Protein 7TO9 (pdb70)

Nearest PDB structures (foldseek):
  7to8-assembly1_A-2  TM=1.008E+00  e=2.127E-21  Homo sapiens
  7to8-assembly1_B  TM=9.947E-01  e=1.913E-20  Homo sapiens
  4alg-assembly1_A-2  TM=9.924E-01  e=3.509E-19  Homo sapiens
  6u61-assembly2_B  TM=9.891E-01  e=3.723E-19  Homo sapiens
  5hel-assembly1_A  TM=9.965E-01  e=7.592E-19  Homo sapiens

GO terms:
  GO:0000785 chromatin (C, IDA)
  GO:0045944 positive regulation of transcription by RNA polymerase II (P, IDA)
  GO:0140566 histone reader activity (F, IDA)
  GO:0062072 histone H3K9me2/3 reader activity (F, IDA)
  GO:0035987 endodermal cell differentiation (P, IDA)
  GO:0140673 transcription elongation-coupled chromatin remodeling (P, IDA)
  GO:0106222 lncRNA binding (F, IDA)
  GO:0140017 histone H3K18cr reader activity (F, IDA)
  GO:0140019 histone H3K9cr reader activity (F, IDA)
  GO:0140038 histone H3K27cr reader activity (F, IDA)
  GO:0071168 protein localization to chromatin (P, IDA)
  GO:0140693 molecular condensate scaffold activity (F, IDA)
  GO:0005694 chromosome (C, EXP)
  GO:0005515 protein binding (F, IPI)
  GO:0005654 nucleoplasm (C, IDA)
  GO:0005634 nucleus (C, IDA)

Sequence (241 aa):
PGRKTNQLQYMQNVVVKTLWKHQFAWPFYQPVDAIKLNLPDYHKIIKNPMDMGTIKKRLENNYYWSASECMQDFNTMFTNCYYIYNKPTDDIVLMAQALEKIFLQKVAQMPQEEVELPGRKTNQLQYMQNVVVKTLWKHQFAWPFYQPVDAIKLNLPDYHKIIKNPMDMGTIKKRLENNYYWSASECMQDFNTMFTTNCYIYNKPTDDIVLMAQALEKIFLQKVAQMPQEEVELRRSSLLLLLLHHLLYYHH

Structure (mmCIF, N/CA/C/O backbone):
data_7TO9
#
_entry.id   7TO9
#
_cell.length_a   40.582
_cell.length_b   64.366
_cell.length_c   52.312
_cell.angle_alpha   90.000
_cell.angle_beta   94.935
_cell.angle_gamma   90.000
#
_symmetry.space_group_name_H-M   'P 1 21 1'
#
loop_
_entity.id
_entity.type
_entity.pdbx_description
1 polymer 'Bromodomain-containing protein 3'
2 polymer '2xAcK.4xE (diAcK.4xE)'
3 non-polymer GLYCEROL
4 water water
#
loop_
_atom_site.group_PDB
_atom_site.id
_atom_site.type_symbol
_atom_site.label_atom_id
_atom_site.label_alt_id
_atom_site.label_comp_id
_atom_site.label_asym_id
_atom_site.label_entity_id
_atom_site.label_seq_id
_atom_site.pdbx_PDB_ins_code
_atom_site.Cartn_x
_atom_site.Cartn_y
_atom_site.Cartn_z
_atom_site.occupancy
_atom_site.B_iso_or_equiv
_atom_site.auth_seq_id
_atom_site.auth_comp_id
_atom_site.auth_asym_id
_atom_site.auth_atom_id
_atom_site.pdbx_PDB_model_num
ATOM 1 N N . PRO A 1 13 ? -29.17009 -27.49996 -50.13583 1.000 54.88659 32 PRO A N 1
ATOM 2 C CA . PRO A 1 13 ? -29.07815 -27.29926 -48.68362 1.000 50.58894 32 PRO A CA 1
ATOM 3 C C . PRO A 1 13 ? -29.78336 -26.02999 -48.20810 1.000 51.41015 32 PRO A C 1
ATOM 4 O O . PRO A 1 13 ? -30.63977 -26.09560 -47.32042 1.000 43.89194 32 PRO A O 1
ATOM 8 N N . GLY A 1 14 ? -29.42413 -24.88878 -48.79447 1.000 42.17087 33 GLY A N 1
ATOM 9 C CA . GLY A 1 14 ? -30.00647 -23.62250 -48.39754 1.000 38.76491 33 GLY A CA 1
ATOM 10 C C . GLY A 1 14 ? -30.31428 -22.69977 -49.55767 1.000 39.73979 33 GLY A C 1
ATOM 11 O O . GLY A 1 14 ? -30.36441 -23.12326 -50.71664 1.000 40.57270 33 GLY A O 1
ATOM 12 N N . ARG A 1 15 ? -30.52756 -21.42697 -49.24799 1.000 35.03774 34 ARG A N 1
ATOM 13 C CA . ARG A 1 15 ? -30.84529 -20.41318 -50.24387 1.000 35.94513 34 ARG A CA 1
ATOM 14 C C . ARG A 1 15 ? -30.50988 -19.06346 -49.62994 1.000 34.70590 34 ARG A C 1
ATOM 15 O O . ARG A 1 15 ? -30.05480 -18.98275 -48.48628 1.000 34.39149 34 ARG A O 1
ATOM 23 N N . LYS A 1 16 ? -30.73783 -17.99883 -50.39794 1.000 30.24388 35 LYS A N 1
ATOM 24 C CA . LYS A 1 16 ? -30.61724 -16.63628 -49.89959 1.000 29.43460 35 LYS A CA 1
ATOM 25 C C . LYS A 1 16 ? -32.00705 -16.14300 -49.53682 1.000 26.96876 35 LYS A C 1
ATOM 26 O O . LYS A 1 16 ? -32.95224 -16.33621 -50.30674 1.000 27.62456 35 LYS A O 1
ATOM 32 N N . THR A 1 17 ? -32.13576 -15.51068 -48.37369 1.000 25.43657 36 THR A N 1
ATOM 33 C CA . THR A 1 17 ? -33.35909 -14.79888 -48.03820 1.000 25.24938 36 THR A CA 1
ATOM 34 C C . THR A 1 17 ? -32.99497 -13.44379 -47.45319 1.000 23.25184 36 THR A C 1
ATOM 35 O O . THR A 1 17 ? -31.86523 -13.21846 -47.01459 1.000 23.86194 36 THR A O 1
ATOM 39 N N . ASN A 1 18 ? -33.96716 -12.53211 -47.46383 1.000 23.92321 37 ASN A N 1
ATOM 40 C CA . ASN A 1 18 ? -33.72646 -11.22648 -46.86274 1.000 24.66411 37 ASN A CA 1
ATOM 41 C C . ASN A 1 18 ? -33.42825 -11.34456 -45.37694 1.000 24.47583 37 ASN A C 1
ATOM 42 O O . ASN A 1 18 ? -32.61799 -10.57278 -44.84357 1.000 26.69099 37 ASN A O 1
ATOM 47 N N . GLN A 1 19 ? -34.04335 -12.31584 -44.69849 1.000 23.12849 38 GLN A N 1
ATOM 48 C CA . GLN A 1 19 ? -33.80292 -12.46412 -43.26714 1.000 23.11201 38 GLN A CA 1
ATOM 49 C C . GLN A 1 19 ? -32.44057 -13.07723 -43.00071 1.000 25.60724 38 GLN A C 1
ATOM 50 O O . GLN A 1 19 ? -31.78134 -12.71423 -42.02388 1.000 23.03595 38 GLN A O 1
ATOM 56 N N . LEU A 1 20 ? -32.01542 -14.03049 -43.83788 1.000 22.96344 39 LEU A N 1
ATOM 57 C CA . LEU A 1 20 ? -30.68960 -14.60792 -43.65968 1.000 22.60728 39 LEU A CA 1
ATOM 58 C C . LEU A 1 20 ? -29.60119 -13.58679 -43.97661 1.000 23.19546 39 LEU A C 1
ATOM 59 O O . LEU A 1 20 ? -28.57919 -13.52478 -43.28632 1.000 24.03523 39 LEU A O 1
ATOM 64 N N . GLN A 1 21 ? -29.79168 -12.78832 -45.02540 1.000 23.91942 40 GLN A N 1
ATOM 65 C CA . GLN A 1 21 ? -28.85256 -11.70348 -45.27782 1.000 29.51026 40 GLN A CA 1
ATOM 66 C C . GLN A 1 21 ? -28.78026 -10.76113 -44.08584 1.000 25.23433 40 GLN A C 1
ATOM 67 O O . GLN A 1 21 ? -27.69903 -10.27680 -43.73450 1.000 27.50412 40 GLN A O 1
ATOM 73 N N . TYR A 1 22 ? -29.91953 -10.49649 -43.44746 1.000 25.42253 41 TYR A N 1
ATOM 74 C CA . TYR A 1 22 ? -29.92216 -9.65766 -42.25180 1.000 25.02027 41 TYR A CA 1
ATOM 75 C C . TYR A 1 22 ? -29.18693 -10.34113 -41.10090 1.000 26.77994 41 TYR A C 1
ATOM 76 O O . TYR A 1 22 ? -28.38994 -9.70923 -40.39966 1.000 25.51113 41 TYR A O 1
ATOM 85 N N . MET A 1 23 ? -29.41906 -11.63734 -40.90257 1.000 22.48813 42 MET A N 1
ATOM 86 C CA . MET A 1 23 ? -28.67511 -12.35560 -39.86923 1.000 21.08236 42 MET A CA 1
ATOM 87 C C . MET A 1 23 ? -27.17315 -12.24301 -40.08605 1.000 25.02994 42 MET A C 1
ATOM 88 O O . MET A 1 23 ? -26.40725 -12.10944 -39.12502 1.000 26.91338 42 MET A O 1
ATOM 93 N N . GLN A 1 24 ? -26.72904 -12.31127 -41.34007 1.000 24.27382 43 GLN A N 1
ATOM 94 C CA . GLN A 1 24 ? -25.29527 -12.31519 -41.60441 1.000 24.00274 43 GLN A CA 1
ATOM 95 C C . GLN A 1 24 ? -24.69416 -10.92372 -41.46207 1.000 26.62914 43 GLN A C 1
ATOM 96 O O . GLN A 1 24 ? -23.69504 -10.73809 -40.75947 1.000 29.08897 43 GLN A O 1
ATOM 102 N N . ASN A 1 25 ? -25.29229 -9.93626 -42.11587 1.000 24.83180 44 ASN A N 1
ATOM 103 C CA . ASN A 1 25 ? -24.65891 -8.63402 -42.23492 1.000 26.95707 44 ASN A CA 1
ATOM 104 C C . ASN A 1 25 ? -25.03857 -7.67189 -41.12221 1.000 29.88320 44 ASN A C 1
ATOM 105 O O . ASN A 1 25 ? -24.37852 -6.63801 -40.97295 1.000 33.45556 44 ASN A O 1
ATOM 110 N N . VAL A 1 26 ? -26.06473 -7.97932 -40.33482 1.000 24.78265 45 VAL A N 1
ATOM 111 C CA . VAL A 1 26 ? -26.45837 -7.15898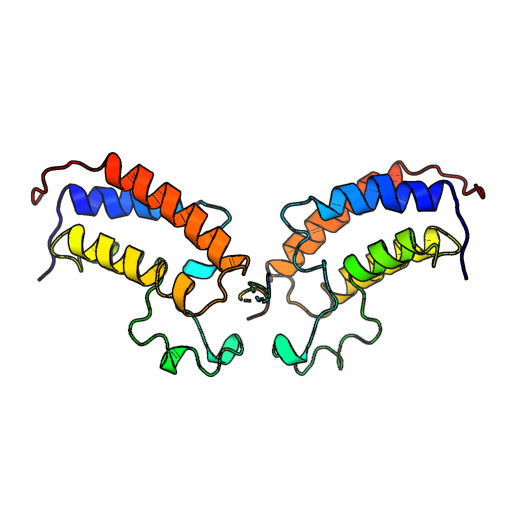 -39.19321 1.000 26.65483 45 VAL A CA 1
ATOM 112 C C . VAL A 1 26 ? -26.21874 -7.89092 -37.87902 1.000 26.54756 45 VAL A C 1
ATOM 113 O O . VAL A 1 26 ? -25.49462 -7.40501 -37.01163 1.000 29.91694 45 VAL A O 1
ATOM 117 N N . VAL A 1 27 ? -26.82176 -9.06604 -37.71061 1.000 22.19542 46 VAL A N 1
ATOM 118 C CA . VAL A 1 27 ? -26.78583 -9.71470 -36.40460 1.000 22.82948 46 VAL A CA 1
ATOM 119 C C . VAL A 1 27 ? -25.39732 -10.27238 -36.11865 1.000 26.15955 46 VAL A C 1
ATOM 120 O O . VAL A 1 27 ? -24.79314 -9.97943 -35.07916 1.000 23.71511 46 VAL A O 1
ATOM 124 N N . VAL A 1 28 ? -24.87891 -11.10164 -37.02494 1.000 23.95422 47 VAL A N 1
ATOM 125 C CA . VAL A 1 28 ? -23.59705 -11.75841 -36.77593 1.000 23.09510 47 VAL A CA 1
ATOM 126 C C . VAL A 1 28 ? -22.45465 -10.75744 -36.86921 1.000 25.31550 47 VAL A C 1
ATOM 127 O O . VAL A 1 28 ? -21.50436 -10.79573 -36.07199 1.000 26.93327 47 VAL A O 1
ATOM 131 N N . LYS A 1 29 ? -22.50795 -9.86419 -37.85143 1.000 26.71363 48 LYS A N 1
ATOM 132 C CA . LYS A 1 29 ? -21.46451 -8.84976 -37.94013 1.000 31.03872 48 LYS A CA 1
ATOM 133 C C . LYS A 1 29 ? -21.38283 -8.03634 -36.65501 1.000 25.24534 48 LYS A C 1
ATOM 134 O O . LYS A 1 29 ? -20.28343 -7.78678 -36.14311 1.000 29.46417 48 LYS A O 1
ATOM 140 N N . THR A 1 30 ? -22.53180 -7.62902 -36.10311 1.000 25.93559 49 THR A N 1
ATOM 141 C CA . THR A 1 30 ? -22.52565 -6.88171 -34.84090 1.000 23.73120 49 THR A CA 1
ATOM 142 C C . THR A 1 30 ? -22.00892 -7.73598 -33.69547 1.000 24.81663 49 THR A C 1
ATOM 143 O O . THR A 1 30 ? -21.10856 -7.32292 -32.95418 1.000 23.47902 49 THR A O 1
ATOM 147 N N . LEU A 1 31 ? -22.58693 -8.92682 -33.51580 1.000 20.32893 50 LEU A N 1
ATOM 148 C CA . LEU A 1 31 ? -22.17878 -9.76119 -32.38774 1.000 22.16709 50 LEU A CA 1
ATOM 149 C C . LEU A 1 31 ? -20.70885 -10.14436 -32.47485 1.000 22.23508 50 LEU A C 1
ATOM 150 O O . LEU A 1 31 ? -20.03184 -10.23142 -31.44949 1.000 24.72583 50 LEU A O 1
ATOM 155 N N . TRP A 1 32 ? -20.19228 -10.36327 -33.68597 1.000 23.09517 51 TRP A N 1
ATOM 156 C CA . TRP A 1 32 ? -18.80672 -10.79769 -33.81029 1.000 23.86386 51 TRP A CA 1
ATOM 157 C C . TRP A 1 32 ? -17.84174 -9.73847 -33.29041 1.000 26.97162 51 TRP A C 1
ATOM 158 O O . TRP A 1 32 ? -16.78602 -10.07632 -32.73410 1.000 25.80033 51 TRP A O 1
ATOM 169 N N . LYS A 1 33 ? -18.19288 -8.46141 -33.44397 1.000 22.90065 52 LYS A N 1
ATOM 170 C CA . LYS A 1 33 ? -17.33288 -7.36532 -32.99866 1.000 24.17423 52 LYS A CA 1
ATOM 171 C C . LYS A 1 33 ? -17.49531 -7.02000 -31.52501 1.000 26.44921 52 LYS A C 1
ATOM 172 O O . LYS A 1 33 ? -16.75941 -6.16178 -31.01675 1.000 23.19440 52 LYS A O 1
ATOM 178 N N . HIS A 1 34 ? -18.44084 -7.63909 -30.83784 1.000 23.44435 53 HIS A N 1
ATOM 179 C CA . HIS A 1 34 ? -18.71916 -7.30494 -29.45226 1.000 21.48812 53 HIS A CA 1
ATOM 180 C C . HIS A 1 34 ? -17.60922 -7.80371 -28.53376 1.000 24.53886 53 HIS A C 1
ATOM 181 O O . HIS A 1 34 ? -17.04995 -8.88591 -28.73527 1.000 22.34388 53 HIS A O 1
ATOM 188 N N . GLN A 1 35 ? -17.32424 -7.01583 -27.48951 1.000 23.00922 54 GLN A N 1
ATOM 189 C CA . GLN A 1 35 ? -16.22903 -7.30618 -26.57289 1.000 23.36586 54 GLN A CA 1
ATOM 190 C C . GLN A 1 35 ? -16.37020 -8.66309 -25.87851 1.000 24.53181 54 GLN A C 1
ATOM 191 O O . GLN A 1 35 ? -15.35763 -9.23280 -25.45817 1.000 21.35797 54 GLN A O 1
ATOM 197 N N . PHE A 1 36 ? -17.58934 -9.19672 -25.75507 1.000 22.21494 55 PHE A N 1
ATOM 198 C CA . PHE A 1 36 ? -17.82211 -10.45216 -25.04071 1.000 23.91177 55 PHE A CA 1
ATOM 199 C C . PHE A 1 36 ? -18.03850 -11.64514 -25.95777 1.000 22.37563 55 PHE A C 1
ATOM 200 O O . PHE A 1 36 ? -18.36332 -12.71980 -25.45868 1.000 22.97241 55 PHE A O 1
ATOM 208 N N . ALA A 1 37 ? -17.87245 -11.49599 -27.27305 1.000 20.83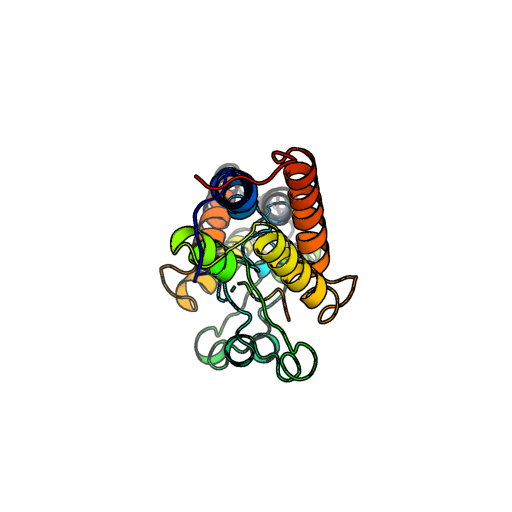628 56 ALA A N 1
ATOM 209 C CA . ALA A 1 37 ? -18.24203 -12.58423 -28.18124 1.000 20.29342 56 ALA A CA 1
ATOM 210 C C . ALA A 1 37 ? -17.18956 -13.67410 -28.28866 1.000 21.46881 56 ALA A C 1
ATOM 211 O O . ALA A 1 37 ? -17.50943 -14.77507 -28.75008 1.000 21.27480 56 ALA A O 1
ATOM 213 N N . TRP A 1 38 ? -15.94596 -13.39659 -27.89361 1.000 21.93788 57 TRP A N 1
ATOM 214 C CA . TRP A 1 38 ? -14.85617 -14.31671 -28.20315 1.000 21.94449 57 TRP A CA 1
ATOM 215 C C . TRP A 1 38 ? -15.01291 -15.73271 -27.63029 1.000 22.76235 57 TRP A C 1
ATOM 216 O O . TRP A 1 38 ? -14.56117 -16.67134 -28.30792 1.000 23.35612 57 TRP A O 1
ATOM 227 N N . PRO A 1 39 ? -15.61421 -15.98326 -26.45432 1.000 20.18596 58 PRO A N 1
ATOM 228 C CA . PRO A 1 39 ? -15.78567 -17.39133 -26.03670 1.000 22.04906 58 PRO A CA 1
ATOM 229 C C . PRO A 1 39 ? -16.67730 -18.19051 -26.96373 1.000 25.57879 58 PRO A C 1
ATOM 230 O O . PRO A 1 39 ? -16.67631 -19.43049 -26.86895 1.000 25.20754 58 PRO A O 1
ATOM 234 N N . PHE A 1 40 ? -17.40336 -17.53390 -27.87065 1.000 21.50832 59 PHE A N 1
ATOM 235 C CA . PHE A 1 40 ? -18.38158 -18.19309 -28.72955 1.000 19.91206 59 PHE A CA 1
ATOM 236 C C . PHE A 1 40 ? -17.91977 -18.28990 -30.17778 1.000 19.99209 59 PHE A C 1
ATOM 237 O O . PHE A 1 40 ? -18.69368 -18.72110 -31.03230 1.000 22.20295 59 PHE A O 1
ATOM 245 N N . TYR A 1 41 ? -16.66563 -17.93658 -30.46960 1.000 19.26325 60 TYR A N 1
ATOM 246 C CA . TYR A 1 41 ? -16.17785 -17.96959 -31.85065 1.000 22.03314 60 TYR A CA 1
ATOM 247 C C . TYR A 1 41 ? -15.96012 -19.38600 -32.37874 1.000 22.05108 60 TYR A C 1
ATOM 248 O O . TYR A 1 41 ? -15.94228 -19.57582 -33.60175 1.000 22.42166 60 TYR A O 1
ATOM 257 N N . GLN A 1 42 ? -15.76497 -20.36505 -31.50449 1.000 22.12740 61 GLN A N 1
ATOM 258 C CA . GLN A 1 42 ? -15.39553 -21.71604 -31.90745 1.000 22.68931 61 GLN A CA 1
ATOM 259 C C . GLN A 1 42 ? -16.18905 -22.73396 -31.09543 1.000 21.13764 61 GLN A C 1
ATOM 260 O O . GLN A 1 42 ? -16.58696 -22.45385 -29.96284 1.000 21.86053 61 GLN A O 1
ATOM 266 N N . PRO A 1 43 ? -16.37571 -23.94464 -31.63254 1.000 23.23371 62 PRO A N 1
ATOM 267 C CA . PRO A 1 43 ? -16.98775 -25.00685 -30.82059 1.000 21.58697 62 PRO A CA 1
ATOM 268 C C . PRO A 1 43 ? -16.23156 -25.21494 -29.52145 1.000 20.13699 62 PRO A C 1
ATOM 269 O O . PRO A 1 43 ? -15.00046 -25.13252 -29.47488 1.000 22.50756 62 PRO A O 1
ATOM 273 N N . VAL A 1 44 ? -16.98152 -25.47925 -28.45423 1.000 21.45316 63 VAL A N 1
ATOM 274 C CA . VAL A 1 44 ? -16.36352 -25.87213 -27.19447 1.000 22.23617 63 VAL A CA 1
ATOM 275 C C . VAL A 1 44 ? -15.58038 -27.15538 -27.42100 1.000 26.07747 63 VAL A C 1
ATOM 276 O O . VAL A 1 44 ? -16.14795 -28.17656 -27.82342 1.000 25.25205 63 VAL A O 1
ATOM 280 N N . ASP A 1 45 ? -14.26954 -27.10644 -27.18185 1.000 24.34686 64 ASP A N 1
ATOM 281 C CA . ASP A 1 45 ? -13.40518 -28.28143 -27.31707 1.000 28.94072 64 ASP A CA 1
ATOM 282 C C . ASP A 1 45 ? -13.20665 -28.84395 -25.91584 1.000 27.20355 64 ASP A C 1
ATOM 283 O O . ASP A 1 45 ? -12.41101 -28.32374 -25.13830 1.000 23.89503 64 ASP A O 1
ATOM 288 N N . ALA A 1 46 ? -13.93238 -29.91618 -25.59357 1.000 22.95671 65 ALA A N 1
ATOM 289 C CA . ALA A 1 46 ? -13.94091 -30.38528 -24.21519 1.000 25.59477 65 ALA A CA 1
ATOM 290 C C . ALA A 1 46 ? -12.63267 -31.07106 -23.84078 1.000 26.31306 65 ALA A C 1
ATOM 291 O O . ALA A 1 46 ? -12.36258 -31.25774 -22.65044 1.000 28.42892 65 ALA A O 1
ATOM 293 N N . ILE A 1 47 ? -11.81580 -31.42108 -24.83031 1.000 26.35461 66 ILE A N 1
ATOM 294 C CA . ILE A 1 47 ? -10.50944 -32.02010 -24.56279 1.000 29.35295 66 ILE A CA 1
ATOM 295 C C . ILE A 1 47 ? -9.48947 -30.94109 -24.22815 1.000 28.03816 66 ILE A C 1
ATOM 296 O O . ILE A 1 47 ? -8.86762 -30.95121 -23.16048 1.000 32.05987 66 ILE A O 1
ATOM 301 N N . LYS A 1 48 ? -9.30656 -29.99042 -25.14412 1.000 27.59540 67 LYS A N 1
ATOM 302 C CA . LYS A 1 48 ? -8.35743 -28.90920 -24.90787 1.000 31.15706 67 LYS A CA 1
ATOM 303 C C . LYS A 1 48 ? -8.71981 -28.11535 -23.66017 1.000 32.28118 67 LYS A C 1
ATOM 304 O O . LYS A 1 48 ? -7.83620 -27.71426 -22.89607 1.000 33.31013 67 LYS A O 1
ATOM 310 N N . LEU A 1 49 ? -10.01383 -27.88057 -23.43120 1.000 28.61531 68 LEU A N 1
ATOM 311 C CA . LEU A 1 49 ? -10.44920 -27.06774 -22.30516 1.000 23.78625 68 LEU A CA 1
ATOM 312 C C . LEU A 1 49 ? -10.63933 -27.85525 -21.02013 1.000 27.76347 68 LEU A C 1
ATOM 313 O O . LEU A 1 49 ? -10.97460 -27.24678 -20.00013 1.000 31.27817 68 LEU A O 1
ATOM 318 N N . ASN A 1 50 ? -10.46649 -29.18190 -21.04345 1.000 29.12888 69 ASN A N 1
ATOM 319 C CA . ASN A 1 50 ? -10.54739 -29.99824 -19.82714 1.000 32.38449 69 ASN A CA 1
ATOM 320 C C . ASN A 1 50 ? -11.96157 -29.95447 -19.23378 1.000 34.99639 69 ASN A C 1
ATOM 321 O O . ASN A 1 50 ? -12.16081 -29.63278 -18.06193 1.000 34.36361 69 ASN A O 1
ATOM 326 N N . LEU A 1 51 ? -12.95839 -30.27330 -20.06692 1.000 24.86868 70 LEU A N 1
ATOM 327 C CA . LEU A 1 51 ? -14.36834 -30.24329 -19.67486 1.000 26.51501 70 LEU A CA 1
ATOM 328 C C . LEU A 1 51 ? -14.93606 -31.65289 -19.80813 1.000 27.14996 70 LEU A C 1
ATOM 329 O O . LEU A 1 51 ? -15.69992 -31.94576 -20.74026 1.000 28.46256 70 LEU A O 1
ATOM 334 N N . PRO A 1 52 ? -14.59300 -32.55294 -18.88233 1.000 25.49088 71 PRO A N 1
ATOM 335 C CA . PRO A 1 52 ? -14.94285 -33.96626 -19.07465 1.000 24.92778 71 PRO A CA 1
ATOM 336 C C . PRO A 1 52 ? -16.42902 -34.26235 -19.00042 1.000 25.34085 71 PRO A C 1
ATOM 337 O O . PRO A 1 52 ? -16.83593 -35.35907 -19.40488 1.000 28.10943 71 PRO A O 1
ATOM 341 N N . ASP A 1 53 ? -17.25927 -33.34284 -18.50594 1.000 28.77899 72 ASP A N 1
ATOM 342 C CA . ASP A 1 53 ? -18.69784 -33.57958 -18.45969 1.000 26.94533 72 ASP A CA 1
ATOM 343 C C . ASP A 1 53 ? -19.46621 -32.76481 -19.49040 1.000 22.76321 72 ASP A C 1
ATOM 344 O O . ASP A 1 53 ? -20.70382 -32.79370 -19.48554 1.000 24.70891 72 ASP A O 1
ATOM 349 N N . TYR A 1 54 ? -18.77422 -32.06571 -20.38919 1.000 22.40587 73 TYR A N 1
ATOM 350 C CA . TYR A 1 54 ? -19.48089 -31.15685 -21.29729 1.000 21.94700 73 TYR A CA 1
ATOM 351 C C . TYR A 1 54 ? -20.40731 -31.91649 -22.24386 1.000 24.36493 73 TYR A C 1
ATOM 352 O O . TYR A 1 54 ? -21.58790 -31.57087 -22.38575 1.000 22.79956 73 TYR A O 1
ATOM 361 N N . HIS A 1 55 ? -19.89967 -32.95416 -22.90664 1.000 24.44904 74 HIS A N 1
ATOM 362 C CA . HIS A 1 55 ? -20.74598 -33.67252 -23.84644 1.000 23.86511 74 HIS A CA 1
ATOM 363 C C . HIS A 1 55 ? -21.73702 -34.58981 -23.15140 1.000 25.84022 74 HIS A C 1
ATOM 364 O O . HIS A 1 55 ? -22.75551 -34.93660 -23.74829 1.000 25.16333 74 HIS A O 1
ATOM 371 N N . LYS A 1 56 ? -21.50234 -34.93997 -21.88716 1.000 24.15809 75 LYS A N 1
ATOM 372 C CA . LYS A 1 56 ? -22.55299 -35.60425 -21.12642 1.000 23.46359 75 LYS A CA 1
ATOM 373 C C . LYS A 1 56 ? -23.75732 -34.68691 -20.96169 1.000 23.98414 75 LYS A C 1
ATOM 374 O O . LYS A 1 56 ? -24.91246 -35.12529 -21.07700 1.000 23.61221 75 LYS A O 1
ATOM 380 N N . ILE A 1 57 ? -23.49877 -33.40780 -20.69830 1.000 23.87750 76 ILE A N 1
ATOM 381 C CA . ILE A 1 57 ? -24.55993 -32.45172 -20.39550 1.000 24.57977 76 ILE A CA 1
ATOM 382 C C . ILE A 1 57 ? -25.14632 -31.79261 -21.64822 1.000 25.02251 76 ILE A C 1
ATOM 383 O O . ILE A 1 57 ? -26.35681 -31.54521 -21.69471 1.000 24.76376 76 ILE A O 1
ATOM 388 N N . ILE A 1 58 ? -24.33110 -31.54619 -22.67691 1.000 19.25754 77 ILE A N 1
ATOM 389 C CA . ILE A 1 58 ? -24.72410 -30.78386 -23.86237 1.000 21.51108 77 ILE A CA 1
ATOM 390 C C . ILE A 1 58 ? -24.74761 -31.73166 -25.05604 1.000 21.75961 77 ILE A C 1
ATOM 391 O O . ILE A 1 58 ? -23.69497 -32.21292 -25.49437 1.000 23.95453 77 ILE A O 1
ATOM 396 N N . LYS A 1 59 ? -25.94110 -32.00747 -25.59363 1.000 22.21415 78 LYS A N 1
ATOM 397 C CA . LYS A 1 59 ? -26.06905 -32.95057 -26.70240 1.000 22.32873 78 LYS A CA 1
ATOM 398 C C . LYS A 1 59 ? -26.16005 -32.28030 -28.06770 1.000 21.56340 78 LYS A C 1
ATOM 399 O O . LYS A 1 59 ? -26.05242 -32.96829 -29.09034 1.000 23.55895 78 LYS A O 1
ATOM 405 N N . ASN A 1 60 ? -26.37355 -30.96824 -28.11960 1.000 20.66209 79 ASN A N 1
ATOM 406 C CA . ASN A 1 60 ? -26.53630 -30.23773 -29.37484 1.000 21.91715 79 ASN A CA 1
ATOM 407 C C . ASN A 1 60 ? -25.63379 -29.00396 -29.32363 1.000 16.77357 79 ASN A C 1
ATOM 408 O O . ASN A 1 60 ? -26.10624 -27.87215 -29.13112 1.000 22.44424 79 ASN A O 1
ATOM 413 N N . PRO A 1 61 ? -24.32470 -29.17986 -29.49799 1.000 1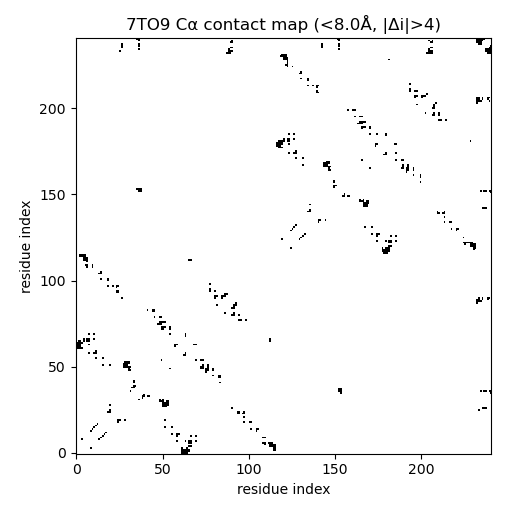8.59571 80 PRO A N 1
ATOM 414 C CA . PRO A 1 61 ? -23.41151 -28.03165 -29.37279 1.000 19.14678 80 PRO A CA 1
ATOM 415 C C . PRO A 1 61 ? -23.56674 -27.05949 -30.52541 1.000 19.36769 80 PRO A C 1
ATOM 416 O O . PRO A 1 61 ? -23.82370 -27.44887 -31.66899 1.000 20.89987 80 PRO A O 1
ATOM 420 N N . MET A 1 62 ? -23.36183 -25.77343 -30.21795 1.000 18.54340 81 MET A N 1
ATOM 421 C CA . MET A 1 62 ? -23.41196 -24.74056 -31.23440 1.000 19.10562 81 MET A CA 1
ATOM 422 C C . MET A 1 62 ? -22.49985 -23.58602 -30.82408 1.000 18.53396 81 MET A C 1
ATOM 423 O O . MET A 1 62 ? -22.25574 -23.35342 -29.63621 1.000 19.87028 81 MET A O 1
ATOM 428 N N . ASP A 1 63 ? -22.00473 -22.86032 -31.82054 1.000 19.01457 82 ASP A N 1
ATOM 429 C CA . ASP A 1 63 ? -21.13962 -21.71346 -31.56998 1.000 18.73043 82 ASP A CA 1
ATOM 430 C C . ASP A 1 63 ? -21.32426 -20.71429 -32.70261 1.000 20.64589 82 ASP A C 1
ATOM 431 O O . ASP A 1 63 ? -21.83986 -21.04443 -33.77245 1.000 23.29366 82 ASP A O 1
ATOM 436 N N . MET A 1 64 ? -20.84981 -19.48191 -32.47280 1.000 20.88744 83 MET A N 1
ATOM 437 C CA . MET A 1 64 ? -21.09944 -18.42932 -33.45201 1.000 21.03844 83 MET A CA 1
ATOM 438 C C . MET A 1 64 ? -20.23065 -18.58712 -34.69217 1.000 22.91870 83 MET A C 1
ATOM 439 O O . MET A 1 64 ? -20.62727 -18.15307 -35.77703 1.000 23.55484 83 MET A O 1
ATOM 444 N N . GLY A 1 65 ? -19.04994 -19.19521 -34.56411 1.000 20.14898 84 GLY A N 1
ATOM 445 C CA . GLY A 1 65 ? -18.25168 -19.46195 -35.75055 1.000 23.88334 84 GLY A CA 1
ATOM 446 C C . GLY A 1 65 ? -18.94423 -20.41959 -36.70046 1.000 24.32454 84 GLY A C 1
ATOM 447 O O . GLY A 1 65 ? -18.90799 -20.24076 -37.91971 1.000 25.90698 84 GLY A O 1
ATOM 448 N N . THR A 1 66 ? -19.59734 -21.43979 -36.15149 1.000 22.03669 85 THR A N 1
ATOM 449 C CA . THR A 1 66 ? -20.36190 -22.36777 -36.98087 1.000 21.08174 85 THR A CA 1
ATOM 450 C C . THR A 1 66 ? -21.53226 -21.65459 -37.64951 1.000 24.17797 85 THR A C 1
ATOM 451 O O . THR A 1 66 ? -21.77044 -21.81008 -38.85510 1.000 23.37308 85 THR A O 1
ATOM 455 N N . ILE A 1 67 ? -22.25595 -20.83961 -36.88369 1.000 23.07127 86 ILE A N 1
ATOM 456 C CA . ILE A 1 67 ? -23.35620 -20.05496 -37.44932 1.000 22.62470 86 ILE A CA 1
ATOM 457 C C . ILE A 1 67 ? -22.85407 -19.14483 -38.56994 1.000 24.02030 86 ILE A C 1
ATOM 458 O O . ILE A 1 67 ? -23.44404 -19.08568 -39.65400 1.000 23.82896 86 ILE A O 1
ATOM 463 N N . LYS A 1 68 ? -21.75027 -18.42424 -38.32938 1.000 23.84465 87 LYS A N 1
ATOM 464 C CA . LYS A 1 68 ? -21.23141 -17.52677 -39.35806 1.000 24.14482 87 LYS A CA 1
ATOM 465 C C . LYS A 1 68 ? -20.85008 -18.29292 -40.61929 1.000 27.61427 87 LYS A C 1
ATOM 466 O O . LYS A 1 68 ? -21.14211 -17.84900 -41.73705 1.000 30.63627 87 LYS A O 1
ATOM 472 N N . LYS A 1 69 ? -20.19123 -19.44506 -40.46113 1.000 25.84554 88 LYS A N 1
ATOM 473 C CA . LYS A 1 69 ? -19.81598 -20.24866 -41.61724 1.000 33.34386 88 LYS A CA 1
ATOM 474 C C . LYS A 1 69 ? -21.05380 -20.73671 -42.35470 1.000 31.66332 88 LYS A C 1
ATOM 475 O O . LYS A 1 69 ? -21.09767 -20.72777 -43.59247 1.000 33.33680 88 LYS A O 1
ATOM 481 N N . ARG A 1 70 ? -22.08395 -21.13488 -41.60454 1.000 28.24468 89 ARG A N 1
ATOM 482 C CA . ARG A 1 70 ? -23.31052 -21.60226 -42.24079 1.000 29.28998 89 ARG A CA 1
ATOM 483 C C . ARG A 1 70 ? -23.94813 -20.50367 -43.08041 1.000 28.84269 89 ARG A C 1
ATOM 484 O O . ARG A 1 70 ? -24.43978 -20.76233 -44.18717 1.000 29.69515 89 ARG A O 1
ATOM 492 N N . LEU A 1 71 ? -23.92681 -19.26529 -42.58359 1.000 27.78254 90 LEU A N 1
ATOM 493 C CA . LEU A 1 71 ? -24.48441 -18.16279 -43.35760 1.000 30.58998 90 LEU A CA 1
ATOM 494 C C . LEU A 1 71 ? -23.66495 -17.91340 -44.61721 1.000 37.26951 90 LEU A C 1
ATOM 495 O O . LEU A 1 71 ? -24.22718 -17.74942 -45.70683 1.000 33.19297 90 LEU A O 1
ATOM 500 N N . GLU A 1 72 ? -22.33340 -17.91885 -44.49301 1.000 36.36826 91 GLU A N 1
ATOM 501 C CA . GLU A 1 72 ? -21.47519 -17.66569 -45.64611 1.000 38.66406 91 GLU A CA 1
ATOM 502 C C . GLU A 1 72 ? -21.58409 -18.76485 -46.69703 1.000 40.38919 91 GLU A C 1
ATOM 503 O O . GLU A 1 72 ? -21.43402 -18.48908 -47.89239 1.000 45.16249 91 GLU A O 1
ATOM 509 N N . ASN A 1 73 ? -21.84508 -20.00438 -46.28606 1.000 37.85817 92 ASN A N 1
ATOM 510 C CA . ASN A 1 73 ? -21.93911 -21.12038 -47.21748 1.000 35.08765 92 ASN A CA 1
ATOM 511 C C . ASN A 1 73 ? -23.37357 -21.41273 -47.63808 1.000 34.34430 92 ASN A C 1
ATOM 512 O O . ASN A 1 73 ? -23.62830 -22.46271 -48.23798 1.000 40.27364 92 ASN A O 1
ATOM 517 N N . ASN A 1 74 ? -24.30279 -20.49877 -47.34970 1.000 36.54054 93 ASN A N 1
ATOM 518 C CA . ASN A 1 74 ? -25.72152 -20.65559 -47.68082 1.000 37.87809 93 ASN A CA 1
ATOM 519 C C . ASN A 1 74 ? -26.24592 -22.01546 -47.22248 1.000 35.45804 93 ASN A C 1
ATOM 520 O O . ASN A 1 74 ? -26.96944 -22.71178 -47.94164 1.000 36.95014 93 ASN A O 1
ATOM 525 N N . TYR A 1 75 ? -25.87138 -22.39467 -45.99656 1.000 29.96864 94 TYR A N 1
ATOM 526 C CA . TYR A 1 75 ? -26.29971 -23.66746 -45.42191 1.000 31.75793 94 TYR A CA 1
ATOM 527 C C . TYR A 1 75 ? -27.74821 -23.61647 -44.96301 1.000 31.02018 94 TYR A C 1
ATOM 528 O O . TYR A 1 75 ? -28.43984 -24.64264 -44.96934 1.000 27.12099 94 TYR A O 1
ATOM 537 N N . TYR A 1 76 ? -28.20732 -22.44591 -44.53571 1.000 26.36798 95 TYR A N 1
ATOM 538 C CA . TYR A 1 76 ? -29.55091 -22.30707 -43.99713 1.000 23.88147 95 TYR A CA 1
ATOM 539 C C . TYR A 1 76 ? -30.58172 -22.14277 -45.10115 1.000 28.25957 95 TYR A C 1
ATOM 540 O O . TYR A 1 76 ? -30.34126 -21.47505 -46.11307 1.000 30.75777 95 TYR A O 1
ATOM 549 N N . TRP A 1 77 ? -31.76310 -22.71856 -44.86659 1.000 25.06045 96 TRP A N 1
ATOM 550 C CA . TRP A 1 77 ? -32.92317 -22.51464 -45.71927 1.000 23.09729 96 TRP A CA 1
ATOM 551 C C . TRP A 1 77 ? -33.77488 -21.34883 -45.23729 1.000 24.86142 96 TRP A C 1
ATOM 552 O O . TRP A 1 77 ? -34.34462 -20.62060 -46.05271 1.000 25.34677 96 TRP A O 1
ATOM 563 N N . SER A 1 78 ? -33.88185 -21.16731 -43.92310 1.000 24.71275 97 SER A N 1
ATOM 564 C CA . SER A 1 78 ? -34.65801 -20.07430 -43.36531 1.000 23.05471 97 SER A CA 1
ATOM 565 C C . SER A 1 78 ? -33.90678 -19.46033 -42.19685 1.000 23.02636 97 SER A C 1
ATOM 566 O O . SER A 1 78 ? -33.15494 -20.13966 -41.49831 1.000 21.78973 97 SER A O 1
ATOM 569 N N . ALA A 1 79 ? -34.12775 -18.16169 -41.98260 1.000 23.31156 98 ALA A N 1
ATOM 570 C CA . ALA A 1 79 ? -33.57334 -17.50476 -40.80798 1.000 21.34501 98 ALA A CA 1
ATOM 571 C C . ALA A 1 79 ? -34.06347 -18.12057 -39.50531 1.000 20.55197 98 ALA A C 1
ATOM 572 O O . ALA A 1 79 ? -33.41271 -17.92657 -38.47584 1.000 22.33012 98 ALA A O 1
ATOM 574 N N . SER A 1 80 ? -35.21056 -18.81895 -39.50491 1.000 21.32748 99 SER A N 1
ATOM 575 C CA . SER A 1 80 ? -35.64157 -19.46267 -38.26820 1.000 22.83098 99 SER A CA 1
ATOM 576 C C . SER A 1 80 ? -34.60719 -20.46550 -37.80025 1.000 23.20500 99 SER A C 1
ATOM 577 O O . SER A 1 80 ? -34.45235 -20.67725 -36.58988 1.000 21.64038 99 SER A O 1
ATOM 580 N N . GLU A 1 81 ? -33.88181 -21.07674 -38.73975 1.000 19.73940 100 GLU A N 1
ATOM 581 C CA . GLU A 1 81 ? -32.83390 -22.01135 -38.34055 1.000 21.32016 100 GLU A CA 1
ATOM 582 C C . GLU A 1 81 ? -31.67807 -21.28897 -37.67824 1.000 23.19728 100 GLU A C 1
ATOM 583 O O . GLU A 1 81 ? -31.10572 -21.77634 -36.69721 1.000 22.55596 100 GLU A O 1
ATOM 589 N N . CYS A 1 82 ? -31.29643 -20.14064 -38.23893 1.000 20.47588 101 CYS A N 1
ATOM 590 C CA . CYS A 1 82 ? -30.18303 -19.38071 -37.69411 1.000 22.84569 101 CYS A CA 1
ATOM 591 C C . CYS A 1 82 ? -30.52296 -18.85771 -36.30453 1.000 23.17445 101 CYS A C 1
ATOM 592 O O . CYS A 1 82 ? -29.69438 -18.91388 -35.38751 1.000 21.01102 101 CYS A O 1
ATOM 595 N N . MET A 1 83 ? -31.75516 -18.37049 -36.11870 1.000 21.66187 102 MET A N 1
ATOM 596 C CA . MET A 1 83 ? -32.16463 -17.88374 -34.80527 1.000 19.95529 102 MET A CA 1
ATOM 597 C C . MET A 1 83 ? -32.19625 -19.01362 -33.77984 1.000 21.74460 102 MET A C 1
ATOM 598 O O . MET A 1 83 ? -31.84917 -18.80588 -32.61298 1.000 21.47320 102 MET A O 1
ATOM 603 N N . GLN A 1 84 ? -32.60618 -20.21686 -34.19016 1.000 19.92938 103 GLN A N 1
ATOM 604 C CA . GLN A 1 84 ? -32.60168 -21.32907 -33.24218 1.000 20.54211 103 GLN A CA 1
ATOM 605 C C . GLN A 1 84 ? -31.18093 -21.75377 -32.88952 1.000 22.21495 103 GLN A C 1
ATOM 606 O O . GLN A 1 84 ? -30.90893 -22.11911 -31.74037 1.000 21.34720 103 GLN A O 1
ATOM 612 N N . ASP A 1 85 ? -30.26348 -21.72793 -33.85967 1.000 19.89904 104 ASP A N 1
ATOM 613 C CA . ASP A 1 85 ? -28.86593 -22.03353 -33.54629 1.000 19.80017 104 ASP A CA 1
ATOM 614 C C . ASP A 1 85 ? -28.28982 -21.05417 -32.51669 1.000 19.67980 104 ASP A C 1
ATOM 615 O O . ASP A 1 85 ? -27.55035 -21.45896 -31.61357 1.000 21.59366 104 ASP A O 1
ATOM 620 N N . PHE A 1 86 ? -28.61375 -19.75908 -32.62819 1.000 19.97534 105 PHE A N 1
ATOM 621 C CA . PHE A 1 86 ? -28.22051 -18.82478 -31.57212 1.000 18.88228 105 PHE A CA 1
ATOM 622 C C . PHE A 1 86 ? -28.86413 -19.19844 -30.24327 1.000 18.45212 105 PHE A C 1
ATOM 623 O O . PHE A 1 86 ? -28.20567 -19.19262 -29.20446 1.000 20.41804 105 PHE A O 1
ATOM 631 N N . ASN A 1 87 ? -30.16622 -19.51994 -30.25036 1.000 20.80220 106 ASN A N 1
ATOM 632 C CA . ASN A 1 87 ? -30.82034 -19.90290 -28.99991 1.000 20.62348 106 ASN A CA 1
ATOM 633 C C . ASN A 1 87 ? -30.15014 -21.12677 -28.37885 1.000 21.62052 106 ASN A C 1
ATOM 634 O O . ASN A 1 87 ? -29.94908 -21.18821 -27.16045 1.000 22.38870 106 ASN A O 1
ATOM 639 N N . THR A 1 88 ? -29.82068 -22.12171 -29.19841 1.000 20.72111 107 THR A N 1
ATOM 640 C CA . THR A 1 88 ? -29.14414 -23.30862 -28.67761 1.000 17.51409 107 THR A CA 1
ATOM 641 C C . THR A 1 88 ? -27.77525 -22.96587 -28.10134 1.000 18.85076 107 THR A C 1
ATOM 642 O O . THR A 1 88 ? -27.39526 -23.46223 -27.02790 1.000 20.88001 107 THR A O 1
ATOM 646 N N . MET A 1 89 ? -27.01977 -22.12090 -28.80511 1.000 19.56526 108 MET A N 1
ATOM 647 C CA . MET A 1 89 ? -25.70800 -21.70223 -28.31013 1.000 18.58098 108 MET A CA 1
ATOM 648 C C . MET A 1 89 ? -25.81969 -21.06763 -26.93297 1.000 18.15334 108 MET A C 1
ATOM 649 O O . MET A 1 89 ? -25.08637 -21.42506 -26.00401 1.000 18.91620 108 MET A O 1
ATOM 654 N N . PHE A 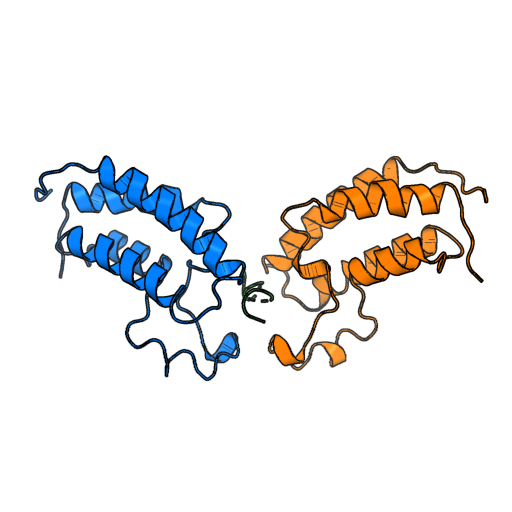1 90 ? -26.71267 -20.08727 -26.79444 1.000 19.72230 109 PHE A N 1
ATOM 655 C CA . PHE A 1 90 ? -26.83527 -19.39070 -25.52138 1.000 20.98326 109 PHE A CA 1
ATOM 656 C C . PHE A 1 90 ? -27.36154 -20.32893 -24.44424 1.000 19.30938 109 PHE A C 1
ATOM 657 O O . PHE A 1 90 ? -26.84258 -20.34674 -23.32695 1.000 22.07628 109 PHE A O 1
ATOM 665 N N . THR A 1 91 ? -28.38695 -21.12226 -24.76682 1.000 21.39109 110 THR A N 1
ATOM 666 C CA . THR A 1 91 ? -28.99664 -21.99776 -23.77068 1.000 19.60750 110 THR A CA 1
ATOM 667 C C . THR A 1 91 ? -28.00153 -23.03500 -23.26436 1.000 20.99305 110 THR A C 1
ATOM 668 O O . THR A 1 91 ? -27.95874 -23.32677 -22.06196 1.000 19.29096 110 THR A O 1
ATOM 672 N N . ASN A 1 92 ? -27.19749 -23.59813 -24.16794 1.000 20.37638 111 ASN A N 1
ATOM 673 C CA . ASN A 1 92 ? -26.16902 -24.55320 -23.74726 1.000 19.06188 111 ASN A CA 1
ATOM 674 C C . ASN A 1 92 ? -25.25744 -23.92032 -22.71495 1.000 19.60410 111 ASN A C 1
ATOM 675 O O . ASN A 1 92 ? -24.84375 -24.56905 -21.74330 1.000 20.51954 111 ASN A O 1
ATOM 680 N N . CYS A 1 93 ? -24.93845 -22.63704 -22.90520 1.000 19.19073 112 CYS A N 1
ATOM 681 C CA . CYS A 1 93 ? -23.99074 -22.01567 -21.99288 1.000 17.86869 112 CYS A CA 1
ATOM 682 C C . CYS A 1 93 ? -24.62912 -21.86048 -20.61903 1.000 18.00413 112 CYS A C 1
ATOM 683 O O . CYS A 1 93 ? -23.97039 -22.08089 -19.59846 1.000 20.44005 112 CYS A O 1
ATOM 686 N N . TYR A 1 94 ? -25.93375 -21.55032 -20.57590 1.000 19.01041 113 TYR A N 1
ATOM 687 C CA A TYR A 1 94 ? -26.59381 -21.45444 -19.27943 0.618 20.83171 113 TYR A CA 1
ATOM 688 C CA B TYR A 1 94 ? -26.67875 -21.46762 -19.31950 0.382 20.83151 113 TYR A CA 1
ATOM 689 C C . TYR A 1 94 ? -26.78972 -22.82385 -18.63541 1.000 19.02905 113 TYR A C 1
ATOM 690 O O . TYR A 1 94 ? -26.76260 -22.92130 -17.40305 1.000 21.94288 113 TYR A O 1
ATOM 707 N N . ILE A 1 95 ? -26.98876 -23.87239 -19.42771 1.000 18.68942 114 ILE A N 1
ATOM 708 C CA . ILE A 1 95 ? -27.15225 -25.21451 -18.86565 1.000 18.77179 114 ILE A CA 1
ATOM 709 C C . ILE A 1 95 ? -25.83981 -25.70947 -18.26429 1.000 23.70894 114 ILE A C 1
ATOM 710 O O . ILE A 1 95 ? -25.81677 -26.28008 -17.16381 1.000 22.27971 114 ILE A O 1
ATOM 715 N N . TYR A 1 96 ? -24.72250 -25.46698 -18.95045 1.000 21.57197 115 TYR A N 1
ATOM 716 C CA . TYR A 1 96 ? -23.46152 -26.05475 -18.50079 1.000 22.17818 115 TYR A CA 1
ATOM 717 C C . TYR A 1 96 ? -22.84388 -25.28110 -17.34145 1.000 21.22967 115 TYR A C 1
ATOM 718 O O . TYR A 1 96 ? -22.30307 -25.88343 -16.40702 1.000 25.97124 115 TYR A O 1
ATOM 727 N N . ASN A 1 97 ? -22.91535 -23.95345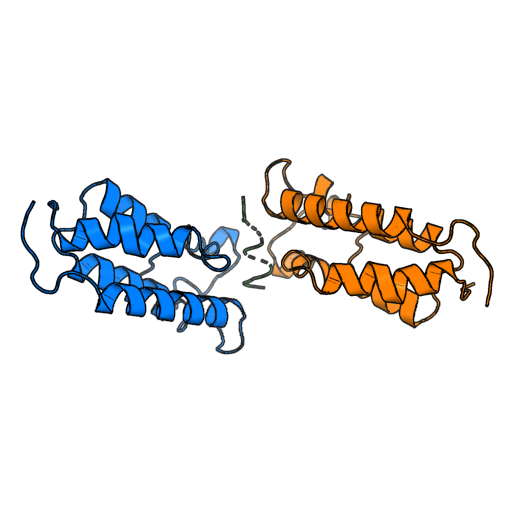 -17.37044 1.000 21.13425 116 ASN A N 1
ATOM 728 C CA . ASN A 1 97 ? -22.17260 -23.13059 -16.42972 1.000 22.43469 116 ASN A CA 1
ATOM 729 C C . ASN A 1 97 ? -23.05418 -22.65227 -15.27953 1.000 26.10226 116 ASN A C 1
ATOM 730 O O . ASN A 1 97 ? -24.28353 -22.73497 -15.32451 1.000 28.35504 116 ASN A O 1
ATOM 735 N N . LYS A 1 98 ? -22.40206 -22.17213 -14.23385 1.000 28.79803 117 LYS A N 1
ATOM 736 C CA . LYS A 1 98 ? -23.08854 -21.61891 -13.08210 1.000 26.19489 117 LYS A CA 1
ATOM 737 C C . LYS A 1 98 ? -23.63136 -20.22951 -13.39709 1.000 24.98872 117 LYS A C 1
ATOM 738 O O . LYS A 1 98 ? -23.02657 -19.47706 -14.16385 1.000 28.18514 117 LYS A O 1
ATOM 744 N N . PRO A 1 99 ? -24.76530 -19.85743 -12.80143 1.000 32.56710 118 PRO A N 1
ATOM 745 C CA . PRO A 1 99 ? -25.32077 -18.52017 -13.06913 1.000 30.58806 118 PRO A CA 1
ATOM 746 C C . PRO A 1 99 ? -24.40827 -17.39445 -12.61638 1.000 32.83015 118 PRO A C 1
ATOM 747 O O . PRO A 1 99 ? -24.58466 -16.25348 -13.05744 1.000 33.62959 118 PRO A O 1
ATOM 751 N N . THR A 1 100 ? -23.42584 -17.68393 -11.77043 1.000 34.77187 119 THR A N 1
ATOM 752 C CA . THR A 1 100 ? -22.44849 -16.69735 -11.34196 1.000 33.22097 119 THR A CA 1
ATOM 753 C C . THR A 1 100 ? -21.22756 -16.62392 -12.24844 1.000 33.95639 119 THR A C 1
ATOM 754 O O . THR A 1 100 ? -20.43232 -15.68862 -12.10508 1.000 37.33988 119 THR A O 1
ATOM 758 N N . ASP A 1 101 ? -21.05409 -17.56927 -13.16943 1.000 30.57047 120 ASP A N 1
ATOM 759 C CA . ASP A 1 101 ? -19.87575 -17.55270 -14.02625 1.000 30.28208 120 ASP A CA 1
ATOM 760 C C . ASP A 1 101 ? -19.90446 -16.34329 -14.95103 1.000 29.40261 120 ASP A C 1
ATOM 761 O O . ASP A 1 101 ? -20.96443 -15.94785 -15.44539 1.000 31.36887 120 ASP A O 1
ATOM 766 N N . ASP A 1 102 ? -18.72645 -15.74815 -15.17426 1.000 25.97975 121 ASP A N 1
ATOM 767 C CA . ASP A 1 102 ? -18.63534 -14.58917 -16.05903 1.000 27.16857 121 ASP A CA 1
ATOM 768 C C . ASP A 1 102 ? -19.09605 -14.93547 -17.46962 1.000 27.77507 121 ASP A C 1
ATOM 769 O O . ASP A 1 102 ? -19.70697 -14.10330 -18.14904 1.000 24.85042 121 ASP A O 1
ATOM 774 N N . ILE A 1 103 ? -18.82532 -16.16184 -17.92814 1.000 27.20047 122 ILE A N 1
ATOM 775 C CA . ILE A 1 103 ? -19.24552 -16.53428 -19.28112 1.000 27.08488 122 ILE A CA 1
ATOM 776 C C . ILE A 1 103 ? -20.76246 -16.42982 -19.43672 1.000 24.23088 122 ILE A C 1
ATOM 777 O O . ILE A 1 103 ? -21.26144 -16.13966 -20.52813 1.000 21.42280 122 ILE A O 1
ATOM 782 N N . VAL A 1 104 ? -21.51501 -16.66806 -18.36218 1.000 22.79392 123 VAL A N 1
ATOM 783 C CA . VAL A 1 104 ? -22.97228 -16.58648 -18.43931 1.000 22.95057 123 VAL A CA 1
ATOM 784 C C . VAL A 1 104 ? -23.42180 -15.13309 -18.51738 1.000 24.26074 123 VAL A C 1
ATOM 785 O O . VAL A 1 104 ? -24.37266 -14.80567 -19.23437 1.000 25.30520 123 VAL A O 1
ATOM 789 N N . LEU A 1 105 ? -22.74770 -14.24103 -17.79029 1.000 27.35087 124 LEU A N 1
ATOM 790 C CA . LEU A 1 105 ? -23.07464 -12.81991 -17.88946 1.000 24.95011 124 LEU A CA 1
ATOM 791 C C . LEU A 1 105 ? -22.70688 -12.25996 -19.25869 1.000 23.72417 124 LEU A C 1
ATOM 792 O O . LEU A 1 105 ? -23.38794 -11.35727 -19.76663 1.000 25.74248 124 LEU A O 1
ATOM 797 N N . MET A 1 106 ? -21.63275 -12.77252 -19.86083 1.000 23.92203 125 MET A N 1
ATOM 798 C CA . MET A 1 106 ? -21.29856 -12.41114 -21.23369 1.000 22.27213 125 MET A CA 1
ATOM 799 C C . MET A 1 106 ? -22.36271 -12.90978 -22.20421 1.000 26.59924 125 MET A C 1
ATOM 800 O O . MET A 1 106 ? -22.78647 -12.18013 -23.11135 1.000 21.58055 125 MET A O 1
ATOM 805 N N . ALA A 1 107 ? -22.80509 -14.15510 -22.03025 1.000 22.66484 126 ALA A N 1
ATOM 806 C CA . ALA A 1 107 ? -23.86081 -14.67942 -22.88641 1.000 23.82539 126 ALA A CA 1
ATOM 807 C C . ALA A 1 107 ? -25.12367 -13.83224 -22.78120 1.000 23.46729 126 ALA A C 1
ATOM 808 O O . ALA A 1 107 ? -25.75638 -13.53090 -23.79710 1.000 23.86931 126 ALA A O 1
ATOM 810 N N . GLN A 1 108 ? -25.49493 -13.43077 -21.55938 1.000 22.33614 127 GLN A N 1
ATOM 811 C CA . GLN A 1 108 ? -26.66948 -12.58014 -21.36476 1.000 25.06503 127 GLN A CA 1
ATOM 812 C C . GLN A 1 108 ? -26.56590 -11.28676 -22.16226 1.000 25.24698 127 GLN A C 1
ATOM 813 O O . GLN A 1 108 ? -27.52677 -10.87407 -22.82396 1.000 23.91240 127 GLN A O 1
ATOM 819 N N . ALA A 1 109 ? -25.41439 -10.60817 -22.07353 1.000 21.60237 128 ALA A N 1
ATOM 820 C CA . ALA A 1 109 ? -25.25369 -9.33617 -22.77626 1.000 22.75596 128 ALA A CA 1
ATOM 821 C C . ALA A 1 109 ? -25.35804 -9.53562 -24.27895 1.000 22.70290 128 ALA A C 1
ATOM 822 O O . ALA A 1 109 ? -25.98227 -8.73314 -24.98352 1.000 24.12430 128 ALA A O 1
ATOM 824 N N . LEU A 1 110 ? -24.75992 -10.61575 -24.78367 1.000 21.90632 129 LEU A N 1
ATOM 825 C CA . LEU A 1 110 ? -24.81827 -10.89405 -26.20902 1.000 22.42786 129 LEU A CA 1
ATOM 826 C C . LEU A 1 110 ? -26.23083 -11.25548 -26.62856 1.000 22.44959 129 LEU A C 1
ATOM 827 O O . LEU A 1 110 ? -26.68106 -10.87465 -27.71789 1.000 23.13476 129 LEU A O 1
ATOM 832 N N . GLU A 1 111 ? -26.94992 -11.98975 -25.77665 1.000 21.86050 130 GLU A N 1
ATOM 833 C CA . GLU A 1 111 ? -28.28413 -12.41056 -26.17871 1.000 23.53413 130 GLU A CA 1
ATOM 834 C C . GLU A 1 111 ? -29.22924 -11.22301 -26.25025 1.000 25.55915 130 GLU A C 1
ATOM 835 O O . GLU A 1 111 ? -30.12005 -11.20101 -27.10199 1.000 25.07937 130 GLU A O 1
ATOM 841 N N . LYS A 1 112 ? -29.03716 -10.22467 -25.38346 1.000 21.90903 131 LYS A N 1
ATOM 842 C CA . LYS A 1 112 ? -29.87572 -9.02903 -25.43556 1.000 23.54218 131 LYS A CA 1
ATOM 843 C C . LYS A 1 112 ? -29.67057 -8.26641 -26.73570 1.000 25.38337 131 LYS A C 1
ATOM 844 O O . LYS A 1 112 ? -30.63783 -7.78100 -27.33749 1.000 26.78569 131 LYS A O 1
ATOM 850 N N . ILE A 1 113 ? -28.42086 -8.15415 -27.18892 1.000 25.16609 132 ILE A N 1
ATOM 851 C CA . ILE A 1 113 ? -28.17014 -7.49591 -28.46826 1.000 25.56152 132 ILE A CA 1
ATOM 852 C C . ILE A 1 113 ? -28.74627 -8.31749 -29.61289 1.000 25.38627 132 ILE A C 1
ATOM 853 O O . ILE A 1 113 ? -29.34143 -7.77557 -30.55223 1.000 26.62673 132 ILE A O 1
ATOM 858 N N . PHE A 1 114 ? -28.58897 -9.64327 -29.55003 1.000 18.63413 133 PHE A N 1
ATOM 859 C CA . PHE A 1 114 ? -29.19073 -10.51617 -30.55444 1.000 20.51277 133 PHE A CA 1
ATOM 860 C C . PHE A 1 114 ? -30.69060 -10.27743 -30.68047 1.000 25.53458 133 PHE A C 1
ATOM 861 O O . PHE A 1 114 ? -31.21642 -10.10574 -31.78406 1.000 25.26015 133 PHE A O 1
ATOM 869 N N . LEU A 1 115 ? -31.39683 -10.24473 -29.55390 1.000 22.88216 134 LEU A N 1
ATOM 870 C CA . LEU A 1 115 ? -32.84422 -10.09386 -29.62237 1.000 25.32610 134 LEU A CA 1
ATOM 871 C C . LEU A 1 115 ? -33.23488 -8.69179 -30.06129 1.000 31.02028 134 LEU A C 1
ATOM 872 O O . LEU A 1 115 ? -34.28026 -8.51490 -30.69595 1.000 30.40180 134 LEU A O 1
ATOM 877 N N . GLN A 1 116 ? -32.40876 -7.69464 -29.73741 1.000 26.67483 135 GLN A N 1
ATOM 878 C CA . GLN A 1 116 ? -32.64701 -6.33670 -30.21718 1.000 30.98155 135 GLN A CA 1
ATOM 879 C C . GLN A 1 116 ? -32.62571 -6.29186 -31.73811 1.000 35.25635 135 GLN A C 1
ATOM 880 O O . GLN A 1 116 ? -33.52248 -5.71511 -32.36693 1.000 34.80159 135 GLN A O 1
ATOM 886 N N . LYS A 1 117 ? -31.60491 -6.90239 -32.34949 1.000 27.96022 136 LYS A N 1
ATOM 887 C CA . LYS A 1 117 ? -31.52635 -6.91436 -33.80798 1.000 28.98365 136 LYS A CA 1
ATOM 888 C C . LYS A 1 117 ? -32.62349 -7.77711 -34.41217 1.000 34.86148 136 LYS A C 1
ATOM 889 O O . LYS A 1 117 ? -33.16369 -7.44870 -35.47646 1.000 32.65881 136 LYS A O 1
ATOM 895 N N . VAL A 1 118 ? -32.96427 -8.88777 -33.75267 1.000 29.12128 137 VAL A N 1
ATOM 896 C CA . VAL A 1 118 ? -34.02032 -9.75378 -34.26824 1.000 28.60854 137 VAL A CA 1
ATOM 897 C C . VAL A 1 118 ? -35.33356 -8.98572 -34.35051 1.000 32.52986 137 VAL A C 1
ATOM 898 O O . VAL A 1 118 ? -36.09193 -9.11926 -35.32045 1.000 30.90502 137 VAL A O 1
ATOM 902 N N . ALA A 1 119 ? -35.60017 -8.13426 -33.35481 1.000 30.75095 138 ALA A N 1
ATOM 903 C CA . ALA A 1 119 ? -36.84467 -7.37414 -33.34385 1.000 29.56734 138 ALA A CA 1
ATOM 904 C C . ALA A 1 119 ? -36.95346 -6.44041 -34.54319 1.000 32.85445 138 ALA A C 1
ATOM 905 O O . ALA A 1 119 ? -38.06704 -6.11318 -34.96632 1.000 35.01754 138 ALA A O 1
ATOM 907 N N . GLN A 1 120 ? -35.82826 -6.00778 -35.10848 1.000 28.80064 139 GLN A N 1
ATOM 908 C CA . GLN A 1 120 ? -35.83394 -5.07652 -36.23114 1.000 33.93296 139 GLN A CA 1
ATOM 909 C C . GLN A 1 120 ? -35.58758 -5.75828 -37.57748 1.000 32.18411 139 GLN A C 1
ATOM 910 O O . GLN A 1 120 ? -35.50462 -5.07841 -38.60270 1.000 35.03409 139 GLN A O 1
ATOM 916 N N . MET A 1 121 ? -35.46087 -7.07863 -37.59301 1.000 29.86652 140 MET A N 1
ATOM 917 C CA . MET A 1 121 ? -35.32473 -7.82654 -38.83591 1.000 26.54170 140 MET A CA 1
ATOM 918 C C . MET A 1 121 ? -36.58921 -7.68582 -39.68756 1.000 27.66904 140 MET A C 1
ATOM 919 O O . MET A 1 121 ? -37.68793 -7.52350 -39.15363 1.000 30.88260 140 MET A O 1
ATOM 924 N N . PRO A 1 122 ? -36.46161 -7.72215 -41.01584 1.000 30.18152 141 PRO A N 1
ATOM 925 C CA . PRO A 1 122 ? -37.65928 -7.79224 -41.86425 1.000 30.62250 141 PRO A CA 1
ATOM 926 C C . PRO A 1 122 ? -38.58315 -8.91650 -41.42078 1.000 35.04723 141 PRO A C 1
ATOM 927 O O . PRO A 1 122 ? -38.14835 -10.04622 -41.18142 1.000 33.28875 141 PRO A O 1
ATOM 931 N N . GLN A 1 123 ? -39.87623 -8.60170 -41.31007 1.000 34.35290 142 GLN A N 1
ATOM 932 C CA . GLN A 1 123 ? -40.79659 -9.52605 -40.66254 1.000 36.24610 142 GLN A CA 1
ATOM 933 C C . GLN A 1 123 ? -41.29726 -10.62251 -41.59006 1.000 32.07591 142 GLN A C 1
ATOM 934 O O . GLN A 1 123 ? -41.71574 -11.67603 -41.10239 1.000 36.49311 142 GLN A O 1
ATOM 940 N N . GLU A 1 124 ? -41.25658 -10.41017 -42.90128 1.000 32.77534 143 GLU A N 1
ATOM 941 C CA . GLU A 1 124 ? -41.66707 -11.41248 -43.87748 1.000 31.37468 143 GLU A CA 1
ATOM 942 C C . GLU A 1 124 ? -40.43202 -11.90039 -44.62596 1.000 32.80607 143 GLU A C 1
ATOM 943 O O . GLU A 1 124 ? -39.68739 -11.09564 -45.19283 1.000 34.69630 143 GLU A O 1
ATOM 949 N N . GLU A 1 125 ? -40.21131 -13.21017 -44.62291 1.000 27.79941 144 GLU A N 1
ATOM 950 C CA . GLU A 1 125 ? -39.03189 -13.78977 -45.25164 1.000 27.31373 144 GLU A CA 1
ATOM 951 C C . GLU A 1 125 ? -39.30358 -14.07906 -46.72442 1.000 29.89953 144 GLU A C 1
ATOM 952 O O . GLU A 1 125 ? -40.25935 -14.78510 -47.05666 1.000 30.31415 144 GLU A O 1
ATOM 958 N N . VAL A 1 126 ? -38.45823 -13.53968 -47.60179 1.000 26.65891 145 VAL A N 1
ATOM 959 C CA . VAL A 1 126 ? -38.57273 -13.76024 -49.03786 1.000 31.44580 145 VAL A CA 1
ATOM 960 C C . VAL A 1 126 ? -37.22756 -14.21704 -49.58549 1.000 28.19418 145 VAL A C 1
ATOM 961 O O . VAL A 1 126 ? -36.16294 -13.83042 -49.09008 1.000 26.96461 145 VAL A O 1
ATOM 965 N N . GLU A 1 127 ? -37.28286 -15.04199 -50.62792 1.000 26.61393 146 GLU A N 1
ATOM 966 C CA . GLU A 1 127 ? -36.06357 -15.52558 -51.25559 1.000 24.12151 146 GLU A CA 1
ATOM 967 C C . GLU A 1 127 ? -35.42617 -14.43343 -52.10310 1.000 29.87579 146 GLU A C 1
ATOM 968 O O . GLU A 1 127 ? -36.11802 -13.66582 -52.78055 1.000 29.95594 146 GLU A O 1
ATOM 974 N N . LEU A 1 128 ? -34.09887 -14.37336 -52.06849 1.000 26.23735 147 LEU A N 1
ATOM 975 C CA . LEU A 1 128 ? -33.34289 -13.41151 -52.85521 1.000 26.66017 147 LEU A CA 1
ATOM 976 C C . LEU A 1 128 ? -32.42657 -14.11718 -53.83818 1.000 30.99003 147 LEU A C 1
ATOM 977 O O . LEU A 1 128 ? -32.54777 -15.32712 -54.03551 1.000 34.31086 147 LEU A O 1
ATOM 983 N N . PRO B 1 13 ? 13.60135 -7.19102 4.29782 1.000 45.69574 32 PRO B N 1
ATOM 984 C CA . PRO B 1 13 ? 13.40914 -5.95037 5.05748 1.000 47.31951 32 PRO B CA 1
ATOM 985 C C . PRO B 1 13 ? 12.66616 -4.88612 4.24537 1.000 49.54722 32 PRO B C 1
ATOM 986 O O . PRO B 1 13 ? 13.29364 -4.13473 3.50286 1.000 46.92303 32 PRO B O 1
ATOM 990 N N . GLY B 1 14 ? 11.34652 -4.82789 4.39796 1.000 46.30373 33 GLY B N 1
ATOM 991 C CA . GLY B 1 14 ? 10.52236 -3.93112 3.61637 1.000 45.59203 33 GLY B CA 1
ATOM 992 C C . GLY B 1 14 ? 10.73971 -2.47152 3.96944 1.000 45.77602 33 GLY B C 1
ATOM 993 O O . GLY B 1 14 ? 11.57279 -2.10305 4.79786 1.000 56.66699 33 GLY B O 1
ATOM 994 N N . ARG B 1 15 ? 9.95239 -1.62141 3.31669 1.000 44.84866 34 ARG B N 1
ATOM 995 C CA . ARG B 1 15 ? 10.11478 -0.17805 3.40344 1.000 47.03892 34 ARG B CA 1
ATOM 996 C C . ARG B 1 15 ? 8.95642 0.47336 2.66668 1.000 45.62188 34 ARG B C 1
ATOM 997 O O . ARG B 1 15 ? 8.44051 -0.08280 1.69170 1.000 40.24234 34 ARG B O 1
ATOM 1005 N N . LYS B 1 16 ? 8.55030 1.64766 3.13548 1.000 44.51039 35 LYS B N 1
ATOM 1006 C CA . LYS B 1 16 ? 7.54421 2.43583 2.43829 1.000 43.86889 35 LYS B CA 1
ATOM 1007 C C . LYS B 1 16 ? 8.19388 3.67500 1.85128 1.000 45.17016 35 LYS B C 1
ATOM 1008 O O . LYS B 1 16 ? 8.83391 4.45071 2.56862 1.000 44.56438 35 LYS B O 1
ATOM 1014 N N . THR B 1 17 ? 8.04070 3.84216 0.54267 1.000 40.28661 36 THR B N 1
ATOM 1015 C CA . THR B 1 17 ? 8.67690 4.91544 -0.19531 1.000 35.13491 36 THR B CA 1
ATOM 1016 C C . THR B 1 17 ? 7.63832 5.61028 -1.06015 1.000 33.68112 36 THR B C 1
ATOM 1017 O O . THR B 1 17 ? 6.56629 5.06549 -1.34022 1.000 32.07545 36 THR B O 1
ATOM 1021 N N . ASN B 1 18 ? 7.97981 6.83075 -1.48139 1.000 33.44873 37 ASN B N 1
ATOM 1022 C CA . ASN B 1 18 ? 7.12436 7.56341 -2.40894 1.000 31.52287 37 ASN B CA 1
ATOM 1023 C C . ASN B 1 18 ? 6.86255 6.74989 -3.67111 1.000 28.53231 37 ASN B C 1
ATOM 1024 O O . ASN B 1 18 ? 5.73990 6.73419 -4.18570 1.000 29.27194 37 ASN B O 1
ATOM 1029 N N . GLN B 1 19 ? 7.88165 6.04354 -4.16521 1.000 31.90643 38 GLN B N 1
ATOM 1030 C CA . GLN B 1 19 ? 7.71502 5.25871 -5.38317 1.000 28.55853 38 GLN B CA 1
ATOM 1031 C C . GLN B 1 19 ? 6.83325 4.03348 -5.14865 1.000 29.75899 38 GLN B C 1
ATOM 1032 O O . GLN B 1 19 ? 6.03076 3.67333 -6.01383 1.000 25.99199 38 GLN B O 1
ATOM 1038 N N . LEU B 1 20 ? 6.98068 3.36857 -3.99792 1.000 29.44395 39 LEU B N 1
ATOM 1039 C CA . LEU B 1 20 ? 6.13714 2.21157 -3.71037 1.000 28.58812 39 LEU B CA 1
ATOM 1040 C C . LEU B 1 20 ? 4.68612 2.61263 -3.52452 1.000 28.16072 39 LEU B C 1
ATOM 1041 O O . LEU B 1 20 ? 3.78439 1.85157 -3.89889 1.000 26.88822 39 LEU B O 1
ATOM 1046 N N . GLN B 1 21 ? 4.43676 3.80021 -2.96066 1.000 29.18899 40 GLN B N 1
ATOM 1047 C CA . GLN B 1 21 ? 3.07080 4.30382 -2.88235 1.000 27.51963 40 GLN B CA 1
ATOM 1048 C C . GLN B 1 21 ? 2.50298 4.54018 -4.27201 1.000 23.70370 40 GLN B C 1
ATOM 1049 O O . GLN B 1 21 ? 1.31078 4.31423 -4.51491 1.000 27.51294 40 GLN B O 1
ATOM 1055 N N . TYR B 1 22 ? 3.34791 5.00273 -5.18965 1.000 25.15296 41 TYR B N 1
ATOM 1056 C CA . TYR B 1 22 ? 2.93634 5.19055 -6.57198 1.000 23.41541 41 TYR B CA 1
ATOM 1057 C C . TYR B 1 22 ? 2.66211 3.85357 -7.24652 1.000 26.19499 41 TYR B C 1
ATOM 1058 O O . TYR B 1 22 ? 1.67664 3.71980 -7.97503 1.000 22.62502 41 TYR B O 1
ATOM 1067 N N . MET B 1 23 ? 3.52236 2.85302 -7.02193 1.000 22.96589 42 MET B N 1
ATOM 1068 C CA . MET B 1 23 ? 3.24012 1.51778 -7.55950 1.000 22.16888 42 MET B CA 1
ATOM 1069 C C . MET B 1 23 ? 1.88491 1.00088 -7.08083 1.000 22.52202 42 MET B C 1
ATOM 1070 O O . MET B 1 23 ? 1.11449 0.42241 -7.85924 1.000 21.42861 42 MET B O 1
ATOM 1075 N N . GLN B 1 24 ? 1.56423 1.20413 -5.80360 1.000 22.99299 43 GLN B N 1
ATOM 1076 C CA . GLN B 1 24 ? 0.30710 0.67825 -5.28224 1.000 23.48143 43 GLN B CA 1
ATOM 1077 C C . GLN B 1 24 ? -0.88645 1.49509 -5.75802 1.000 25.40741 43 GLN B C 1
ATOM 1078 O O . GLN B 1 24 ? -1.84732 0.94534 -6.30975 1.000 22.66122 43 GLN B O 1
ATOM 1084 N N . ASN B 1 25 ? -0.84565 2.81436 -5.55772 1.000 24.27611 44 ASN B N 1
ATOM 1085 C CA . ASN B 1 25 ? -2.04259 3.62266 -5.73282 1.000 23.69443 44 ASN B CA 1
ATOM 1086 C C . ASN B 1 25 ? -2.18592 4.20151 -7.13204 1.000 22.83571 44 ASN B C 1
ATOM 1087 O O . ASN B 1 25 ? -3.22809 4.79290 -7.42660 1.000 24.62137 44 ASN B O 1
ATOM 1092 N N . VAL B 1 26 ? -1.19080 4.02322 -8.00045 1.000 25.58498 45 VAL B N 1
ATOM 1093 C CA . VAL B 1 26 ? -1.30889 4.40406 -9.40463 1.000 22.74362 45 VAL B CA 1
ATOM 1094 C C . VAL B 1 26 ? -1.17675 3.18109 -10.30521 1.000 23.11117 45 VAL B C 1
ATOM 1095 O O . VAL B 1 26 ? -2.08123 2.87858 -11.08361 1.000 24.96496 45 VAL B O 1
ATOM 1099 N N . VAL B 1 27 ? -0.05779 2.46174 -10.20698 1.000 20.90654 46 VAL B N 1
ATOM 1100 C CA . VAL B 1 27 ? 0.24027 1.41249 -11.19344 1.000 18.67304 46 VAL B CA 1
ATOM 1101 C C . VAL B 1 27 ? -0.71454 0.22691 -11.05554 1.000 21.74937 46 VAL B C 1
ATOM 1102 O O . VAL B 1 27 ? -1.37401 -0.16884 -12.02067 1.000 20.87689 46 VAL B O 1
ATOM 1106 N N . VAL B 1 28 ? -0.75957 -0.39458 -9.87319 1.000 21.25278 47 VAL B N 1
ATOM 1107 C CA . VAL B 1 28 ? -1.65170 -1.53733 -9.67853 1.000 23.55314 47 VAL B CA 1
ATOM 1108 C C . VAL B 1 28 ? -3.10343 -1.11062 -9.85034 1.000 23.47889 47 VAL B C 1
ATOM 1109 O O . VAL B 1 28 ? -3.89657 -1.78127 -10.52834 1.000 21.93765 47 VAL B O 1
ATOM 1113 N N . LYS B 1 29 ? -3.47119 0.01716 -9.23929 1.000 21.50770 48 LYS B N 1
ATOM 1114 C CA . LYS B 1 29 ? -4.83732 0.51022 -9.34915 1.000 22.67491 48 LYS B CA 1
ATOM 1115 C C . LYS B 1 29 ? -5.25060 0.65100 -10.80853 1.000 22.48377 48 LYS B C 1
ATOM 1116 O O . LYS B 1 29 ? -6.31706 0.16782 -11.21299 1.000 24.18495 48 LYS B O 1
ATOM 1122 N N . THR B 1 30 ? -4.40190 1.28954 -11.62066 1.000 21.74664 49 THR B N 1
ATOM 1123 C CA . THR B 1 30 ? -4.73922 1.53059 -13.02444 1.000 21.74969 49 THR B CA 1
ATOM 1124 C C . THR B 1 30 ? -4.85700 0.22351 -13.79823 1.000 22.73853 49 THR B C 1
ATOM 1125 O O . THR B 1 30 ? -5.80605 0.01439 -14.57329 1.000 22.09803 49 THR B O 1
ATOM 1129 N N . LEU B 1 31 ? -3.87809 -0.65837 -13.62422 1.000 19.90813 50 LEU B N 1
ATOM 1130 C CA . LEU B 1 31 ? -3.88396 -1.90304 -14.39160 1.000 19.64081 50 LEU B CA 1
ATOM 1131 C C . LEU B 1 31 ? -5.05692 -2.79277 -14.00479 1.000 22.37228 50 LEU B C 1
ATOM 1132 O O . LEU B 1 31 ? -5.64983 -3.44555 -14.86978 1.000 21.59911 50 LEU B O 1
ATOM 1137 N N . TRP B 1 32 ? -5.40210 -2.83638 -12.71334 1.000 19.56246 51 TRP B N 1
ATOM 1138 C CA . TRP B 1 32 ? -6.49556 -3.69107 -12.26016 1.000 21.93167 51 TRP B CA 1
ATOM 1139 C C . TRP B 1 32 ? -7.80154 -3.32819 -12.94921 1.000 23.27300 51 TRP B C 1
ATOM 1140 O O . TRP B 1 32 ? -8.63578 -4.20411 -13.21330 1.000 26.67041 51 TRP B O 1
ATOM 1151 N N . LYS B 1 33 ? -7.99061 -2.04099 -13.25369 1.000 22.28108 52 LYS B N 1
ATOM 1152 C CA . LYS B 1 33 ? -9.21549 -1.59876 -13.89558 1.000 23.45137 52 LYS B CA 1
ATOM 1153 C C . LYS B 1 33 ? -9.30004 -2.00317 -15.35285 1.000 24.06564 52 LYS B C 1
ATOM 1154 O O . LYS B 1 33 ? -10.39750 -1.95427 -15.91880 1.000 24.26493 52 LYS B O 1
ATOM 1160 N N . HIS B 1 34 ? -8.18457 -2.37650 -15.97186 1.000 22.57799 53 HIS B N 1
ATOM 1161 C CA . HIS B 1 34 ? -8.17669 -2.59166 -17.41110 1.000 22.31097 53 HIS B CA 1
ATOM 1162 C C . HIS B 1 34 ? -8.89954 -3.88594 -17.76723 1.000 23.29931 53 HIS B C 1
ATOM 1163 O O . HIS B 1 34 ? -8.75480 -4.90466 -17.08359 1.000 22.48586 53 HIS B O 1
ATOM 1170 N N . GLN B 1 35 ? -9.65959 -3.84787 -18.86669 1.000 21.07275 54 GLN B N 1
ATOM 1171 C CA . GLN B 1 35 ? -10.43936 -5.01021 -19.28583 1.000 21.95258 54 GLN B CA 1
ATOM 1172 C C . GLN B 1 35 ? -9.57219 -6.21885 -19.63037 1.000 23.70830 54 GLN B C 1
ATOM 1173 O O . GLN B 1 35 ? -10.10182 -7.33440 -19.69882 1.000 23.54532 54 GLN B O 1
ATOM 1179 N N . PHE B 1 36 ? -8.26552 -6.03439 -19.85856 1.000 23.08914 55 PHE B N 1
ATOM 1180 C CA . PHE B 1 36 ? -7.37764 -7.16945 -20.13626 1.000 22.12803 55 PHE B CA 1
ATOM 1181 C C . PHE B 1 36 ? -6.68235 -7.70512 -18.89237 1.000 23.87488 55 PHE B C 1
ATOM 1182 O O . PHE B 1 36 ? -5.89703 -8.65419 -19.00428 1.000 20.18485 55 PHE B O 1
ATOM 1190 N N . ALA B 1 37 ? -6.92974 -7.14001 -17.70841 1.000 20.64899 56 ALA B N 1
ATOM 1191 C CA . ALA B 1 37 ? -6.10637 -7.52667 -16.56078 1.000 19.63022 56 ALA B CA 1
ATOM 1192 C C . ALA B 1 37 ? -6.50978 -8.85437 -15.91729 1.000 20.45308 56 ALA B C 1
ATOM 1193 O O . ALA B 1 37 ? -5.67950 -9.44460 -15.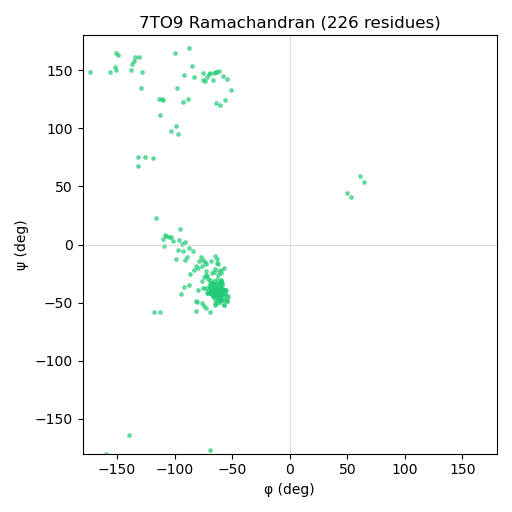22322 1.000 19.60015 56 ALA B O 1
ATOM 1195 N N . TRP B 1 38 ? -7.74119 -9.32850 -16.13082 1.000 21.51908 57 TRP B N 1
ATOM 1196 C CA . TRP B 1 38 ? -8.28157 -10.41930 -15.31735 1.000 19.02013 57 TRP B CA 1
ATOM 1197 C C . TRP B 1 38 ? -7.48986 -11.72890 -15.36688 1.000 20.62309 57 TRP B C 1
ATOM 1198 O O . TRP B 1 38 ? -7.49125 -12.43587 -14.34538 1.000 20.82333 57 TRP B O 1
ATOM 1209 N N . PRO B 1 39 ? -6.82204 -12.11917 -16.45220 1.000 20.42892 58 PRO B N 1
ATOM 1210 C CA . PRO B 1 39 ? -6.01720 -13.35627 -16.37752 1.000 19.27889 58 PRO B CA 1
ATOM 1211 C C . PRO B 1 39 ? -4.85323 -13.25118 -15.41307 1.000 24.40175 58 PRO B C 1
ATOM 1212 O O . PRO B 1 39 ? -4.23125 -14.28137 -15.09719 1.000 23.08314 58 PRO B O 1
ATOM 1216 N N . PHE B 1 40 ? -4.55741 -12.05193 -14.92143 1.000 19.10821 59 PHE B N 1
ATOM 1217 C CA . PHE B 1 40 ? -3.38842 -11.78924 -14.10984 1.000 19.94437 59 PHE B CA 1
ATOM 1218 C C . PHE B 1 40 ? -3.75367 -11.50430 -12.66786 1.000 20.67773 59 PHE B C 1
ATOM 1219 O O . PHE B 1 40 ? -2.87663 -11.17725 -11.87105 1.000 22.55901 59 PHE B O 1
ATOM 1227 N N . TYR B 1 41 ? -5.03412 -11.61807 -12.31488 1.000 18.86021 60 TYR B N 1
ATOM 1228 C CA . TYR B 1 41 ? -5.44825 -11.31722 -10.94983 1.000 22.11279 60 TYR B CA 1
ATOM 1229 C C . TYR B 1 41 ? -4.99886 -12.38228 -9.95519 1.000 21.65794 60 TYR B C 1
ATOM 1230 O O . TYR B 1 41 ? -4.85517 -12.08748 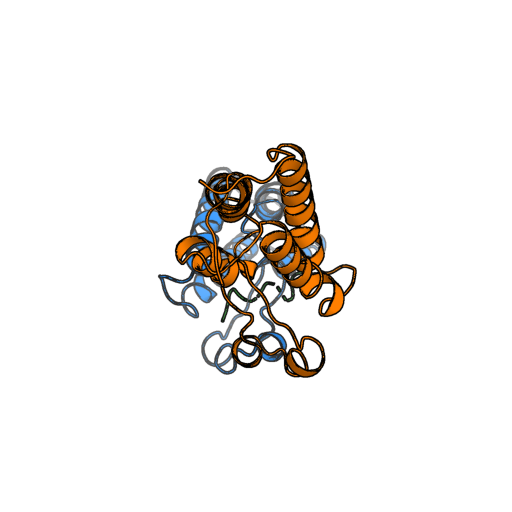-8.76407 1.000 25.57290 60 TYR B O 1
ATOM 1239 N N . GLN B 1 42 ? -4.81859 -13.61828 -10.39764 1.000 23.45669 61 GLN B N 1
ATOM 1240 C CA . GLN B 1 42 ? -4.51381 -14.72543 -9.50333 1.000 27.28749 61 GLN B CA 1
ATOM 1241 C C . GLN B 1 42 ? -3.39622 -15.55913 -10.11256 1.000 24.39445 61 GLN B C 1
ATOM 1242 O O . GLN B 1 42 ? -3.18374 -15.52467 -11.32660 1.000 24.95801 61 GLN B O 1
ATOM 1248 N N . PRO B 1 43 ? -2.67881 -16.32901 -9.29069 1.000 23.85828 62 PRO B N 1
ATOM 1249 C CA . PRO B 1 43 ? -1.63637 -17.19519 -9.84934 1.000 24.74697 62 PRO B CA 1
ATOM 1250 C C . PRO B 1 43 ? -2.21980 -18.15711 -10.87043 1.000 24.39254 62 PRO B C 1
ATOM 1251 O O . PRO B 1 43 ? -3.35860 -18.61101 -10.74528 1.000 24.39509 62 PRO B O 1
ATOM 1255 N N . VAL B 1 44 ? -1.43173 -18.44991 -11.90412 1.000 25.29223 63 VAL B N 1
ATOM 1256 C CA . VAL B 1 44 ? -1.83976 -19.41170 -12.92093 1.000 25.00949 63 VAL B CA 1
ATOM 1257 C C . VAL B 1 44 ? -1.97021 -20.79068 -12.28226 1.000 27.78125 63 VAL B C 1
ATOM 1258 O O . VAL B 1 44 ? -1.00477 -21.31591 -11.71546 1.000 31.37920 63 VAL B O 1
ATOM 1262 N N . ASP B 1 45 ? -3.16521 -21.39161 -12.37400 1.000 28.37888 64 ASP B N 1
ATOM 1263 C CA . ASP B 1 45 ? -3.40233 -22.74066 -11.84168 1.000 34.97532 64 ASP B CA 1
ATOM 1264 C C . ASP B 1 45 ? -3.26515 -23.74449 -12.98151 1.000 31.58904 64 ASP B C 1
ATOM 1265 O O . ASP B 1 45 ? -4.23088 -24.03549 -13.68972 1.000 31.41477 64 ASP B O 1
ATOM 1270 N N . ALA B 1 46 ? -2.06809 -24.32315 -13.11108 1.000 31.64802 65 ALA B N 1
ATOM 1271 C CA . ALA B 1 46 ? -1.72533 -25.13468 -14.27077 1.000 30.66222 65 ALA B CA 1
ATOM 1272 C C . ALA B 1 46 ? -2.50748 -26.43770 -14.34594 1.000 33.68145 65 ALA B C 1
ATOM 1273 O O . ALA B 1 46 ? -2.65019 -26.99461 -15.43869 1.000 34.60423 65 ALA B O 1
ATOM 1275 N N . ILE B 1 47 ? -3.00036 -26.94021 -13.21942 1.000 36.21601 66 ILE B N 1
ATOM 1276 C CA . ILE B 1 47 ? -3.78779 -28.16844 -13.24351 1.000 38.37154 66 ILE B CA 1
ATOM 1277 C C . ILE B 1 47 ? -5.23014 -27.87003 -13.63292 1.000 38.71164 66 ILE B C 1
ATOM 1278 O O . ILE B 1 47 ? -5.78763 -28.51192 -14.53016 1.000 42.04724 66 ILE B O 1
ATOM 1283 N N . LYS B 1 48 ? -5.84421 -26.87173 -12.98329 1.000 44.02884 67 LYS B N 1
ATOM 1284 C CA . LYS B 1 48 ? -7.19973 -26.46134 -13.34881 1.000 37.16142 67 LYS B CA 1
ATOM 1285 C C . LYS B 1 48 ? -7.29827 -26.14162 -14.83316 1.000 36.45393 67 LYS B C 1
ATOM 1286 O O . LYS B 1 48 ? -8.23744 -26.57357 -15.51091 1.000 40.09533 67 LYS B O 1
ATOM 1292 N N . LEU B 1 49 ? -6.31823 -25.41002 -15.36349 1.000 30.94444 68 LEU B N 1
ATOM 1293 C CA . LEU B 1 49 ? -6.39200 -24.86737 -16.71200 1.000 33.46314 68 LEU B CA 1
ATOM 1294 C C . LEU B 1 49 ? -5.80816 -25.78405 -17.78063 1.000 34.41927 68 LEU B C 1
ATOM 1295 O O . LEU B 1 49 ? -5.76866 -25.38725 -18.94999 1.000 38.79401 68 LEU B O 1
ATOM 1300 N N . ASN B 1 50 ? -5.34252 -26.97873 -17.41882 1.000 33.50385 69 ASN B N 1
ATOM 1301 C CA . ASN B 1 50 ? -4.76537 -27.92792 -18.37591 1.000 39.99570 69 ASN B CA 1
ATOM 1302 C C . ASN B 1 50 ? -3.53520 -27.32909 -19.06361 1.000 40.98673 69 ASN B C 1
ATOM 1303 O O . ASN B 1 50 ? -3.48368 -27.17368 -20.28755 1.000 38.33154 69 ASN B O 1
ATOM 1308 N N . LEU B 1 51 ? -2.54164 -26.97617 -18.23894 1.000 38.36457 70 LEU B N 1
ATOM 1309 C CA . LEU B 1 51 ? -1.25160 -26.45448 -18.69661 1.000 39.48685 70 LEU B CA 1
ATOM 1310 C C . LEU B 1 51 ? -0.15681 -27.32162 -18.08224 1.000 37.76042 70 LEU B C 1
ATOM 1311 O O . LEU B 1 51 ? 0.51557 -26.91202 -17.12854 1.000 42.12247 70 LEU B O 1
ATOM 1316 N N . PRO B 1 52 ? 0.04575 -28.53766 -18.60103 1.000 47.99499 71 PRO B N 1
ATOM 1317 C CA . PRO B 1 52 ? 0.83549 -29.53977 -17.86204 1.000 44.23130 71 PRO B CA 1
ATOM 1318 C C . PRO B 1 52 ? 2.34647 -29.31974 -17.85924 1.000 43.92819 71 PRO B C 1
ATOM 1319 O O . PRO B 1 52 ? 3.03897 -29.98690 -17.07631 1.000 45.80604 71 PRO B O 1
ATOM 1323 N N . ASP B 1 53 ? 2.88059 -28.43583 -18.70403 1.000 30.68235 72 ASP B N 1
ATOM 1324 C CA . ASP B 1 53 ? 4.29802 -28.08582 -18.70956 1.000 25.20019 72 ASP B CA 1
ATOM 1325 C C . ASP B 1 53 ? 4.55872 -26.71880 -18.09152 1.000 29.87295 72 ASP B C 1
ATOM 1326 O O . ASP B 1 53 ? 5.69415 -26.22691 -18.15370 1.000 24.75137 72 ASP B O 1
ATOM 1331 N N . TYR B 1 54 ? 3.53329 -26.08286 -17.52131 1.000 26.74169 73 TYR B N 1
ATOM 1332 C CA . TYR B 1 54 ? 3.67338 -24.68559 -17.10853 1.000 26.75525 73 TYR B CA 1
ATOM 1333 C C . TYR B 1 54 ? 4.77797 -24.50425 -16.06576 1.000 26.82621 73 TYR B C 1
ATOM 1334 O O . TYR B 1 54 ? 5.63836 -23.62558 -16.20181 1.000 21.38252 73 TYR B O 1
ATOM 1343 N N . HIS B 1 55 ? 4.77301 -25.31288 -15.00446 1.000 24.95792 74 HIS B N 1
ATOM 1344 C CA . HIS B 1 55 ? 5.77433 -25.11101 -13.96677 1.000 28.22891 74 HIS B CA 1
ATOM 1345 C C . HIS B 1 55 ? 7.13595 -25.67963 -14.34698 1.000 28.71283 74 HIS B C 1
ATOM 1346 O O . HIS B 1 55 ? 8.13825 -25.31006 -13.72307 1.000 27.76276 74 HIS B O 1
ATOM 1353 N N . LYS B 1 56 ? 7.19533 -26.51731 -15.38345 1.000 25.61368 75 LYS B N 1
ATOM 1354 C CA . LYS B 1 56 ? 8.47439 -26.90342 -15.96919 1.000 30.45726 75 LYS B CA 1
ATOM 1355 C C . LYS B 1 56 ? 9.15551 -25.71864 -16.64655 1.000 25.17170 75 LYS B C 1
ATOM 1356 O O . LYS B 1 56 ? 10.38786 -25.59763 -16.60542 1.000 23.26906 75 LYS B O 1
ATOM 1362 N N . ILE B 1 57 ? 8.36844 -24.81934 -17.24031 1.000 21.09315 76 ILE B N 1
ATOM 1363 C CA . ILE B 1 57 ? 8.90405 -23.66779 -17.95443 1.000 22.72750 76 ILE B CA 1
ATOM 1364 C C . ILE B 1 57 ? 8.97140 -22.44735 -17.05026 1.000 21.68511 76 ILE B C 1
ATOM 1365 O O . ILE B 1 57 ? 9.96408 -21.71003 -17.05561 1.000 19.96721 76 ILE B O 1
ATOM 1370 N N . ILE B 1 58 ? 7.92055 -22.22797 -16.26642 1.000 20.65091 77 ILE B N 1
ATOM 1371 C CA . ILE B 1 58 ? 7.77275 -21.02236 -15.46373 1.000 18.86411 77 ILE B CA 1
ATOM 1372 C C . ILE B 1 58 ? 8.10276 -21.39899 -14.02504 1.000 21.64667 77 ILE B C 1
ATOM 1373 O O . ILE B 1 58 ? 7.27181 -21.95201 -13.30325 1.000 24.11656 77 ILE B O 1
ATOM 1378 N N . LYS B 1 59 ? 9.33551 -21.12017 -13.62023 1.000 21.76240 78 LYS B N 1
ATOM 1379 C CA . LYS B 1 59 ? 9.81714 -21.46937 -12.29586 1.000 22.38696 78 LYS B CA 1
ATOM 1380 C C . LYS B 1 59 ? 9.73091 -20.32241 -11.30778 1.000 25.95077 78 LYS B C 1
ATOM 1381 O O . LYS B 1 59 ? 10.03373 -20.51961 -10.12624 1.000 26.53169 78 LYS B O 1
ATOM 1387 N N . ASN B 1 60 ? 9.32986 -19.13191 -11.75721 1.000 22.94682 79 ASN B N 1
ATOM 1388 C CA . ASN B 1 60 ? 9.21088 -17.94958 -10.91150 1.000 25.36754 79 ASN B CA 1
ATOM 1389 C C . ASN B 1 60 ? 7.85156 -17.32720 -11.20025 1.000 21.79877 79 ASN B C 1
ATOM 1390 O O . ASN B 1 60 ? 7.77073 -16.23576 -11.77116 1.000 24.26579 79 ASN B O 1
ATOM 1395 N N . PRO B 1 61 ? 6.76287 -18.00772 -10.83399 1.000 23.36032 80 PRO B N 1
ATOM 1396 C CA . PRO B 1 61 ? 5.43128 -17.48535 -11.16305 1.000 24.68427 80 PRO B CA 1
ATOM 1397 C C . PRO B 1 61 ? 5.18032 -16.16484 -10.45937 1.000 21.64324 80 PRO B C 1
ATOM 1398 O O . PRO B 1 61 ? 5.68348 -15.91208 -9.36168 1.000 24.40085 80 PRO B O 1
ATOM 1402 N N . MET B 1 62 ? 4.38959 -15.30998 -11.11190 1.000 22.41938 81 MET B N 1
ATOM 1403 C CA . MET B 1 62 ? 4.03722 -14.02561 -10.53049 1.000 21.12460 81 MET B CA 1
ATOM 1404 C C . MET B 1 62 ? 2.73377 -13.56409 -11.16209 1.000 21.36857 81 MET B C 1
ATOM 1405 O O . MET B 1 62 ? 2.45586 -13.86363 -12.32551 1.000 21.60112 81 MET B O 1
ATOM 1410 N N . ASP B 1 63 ? 1.94343 -12.83741 -10.37503 1.000 20.68056 82 ASP B N 1
ATOM 1411 C CA . ASP B 1 63 ? 0.63424 -12.35479 -10.78912 1.000 20.59485 82 ASP B CA 1
ATOM 1412 C C . ASP B 1 63 ? 0.35909 -11.04014 -10.07354 1.000 19.75554 82 ASP B C 1
ATOM 1413 O O . ASP B 1 63 ? 1.01364 -10.70361 -9.08678 1.000 20.57452 82 ASP B O 1
ATOM 1418 N N . MET B 1 64 ? -0.62241 -10.28830 -10.58243 1.000 19.85432 83 MET B N 1
ATOM 1419 C CA . MET B 1 64 ? -0.84400 -8.95056 -10.04484 1.000 21.11874 83 MET B CA 1
ATOM 1420 C C . MET B 1 64 ? -1.48168 -8.98862 -8.65921 1.000 20.70730 83 MET B C 1
ATOM 1421 O O . MET B 1 64 ? -1.30484 -8.04748 -7.87634 1.000 22.91865 83 MET B O 1
ATOM 1426 N N . GLY B 1 65 ? -2.22910 -10.04857 -8.33544 1.000 20.81008 84 GLY B N 1
ATOM 1427 C CA . GLY B 1 65 ? -2.76041 -10.16425 -6.98591 1.000 22.21930 84 GLY B CA 1
ATOM 1428 C C . GLY B 1 65 ? -1.65931 -10.31172 -5.95697 1.000 25.21799 84 GLY B C 1
ATOM 1429 O O . GLY B 1 65 ? -1.68411 -9.67681 -4.89539 1.000 22.74587 84 GLY B O 1
ATOM 1430 N N . THR B 1 66 ? -0.66565 -11.14198 -6.26722 1.000 23.84769 85 THR B N 1
ATOM 1431 C CA . THR B 1 66 ? 0.50326 -11.25423 -5.40635 1.000 25.47794 85 THR B CA 1
ATOM 1432 C C . THR B 1 66 ? 1.22337 -9.91746 -5.27797 1.000 21.24231 85 THR B C 1
ATOM 1433 O O . THR B 1 66 ? 1.57225 -9.49554 -4.17122 1.000 23.51552 85 THR B O 1
ATOM 1437 N N . ILE B 1 67 ? 1.43658 -9.22078 -6.40071 1.000 20.41048 86 ILE B N 1
ATOM 1438 C CA . ILE B 1 67 ? 2.11446 -7.92532 -6.34311 1.000 20.63475 86 ILE B CA 1
ATOM 1439 C C . ILE B 1 67 ? 1.33487 -6.95845 -5.46309 1.000 21.98020 86 ILE B C 1
ATOM 1440 O O . ILE B 1 67 ? 1.91385 -6.25035 -4.62890 1.000 24.84607 86 ILE B O 1
ATOM 1445 N N . LYS B 1 68 ? 0.00691 -6.93585 -5.61797 1.000 21.73574 87 LYS B N 1
ATOM 1446 C CA . LYS B 1 68 ? -0.83025 -6.04002 -4.82880 1.000 23.99465 87 LYS B CA 1
ATOM 1447 C C . LYS B 1 68 ? -0.70310 -6.32691 -3.33919 1.000 26.94462 87 LYS B C 1
ATOM 1448 O O . LYS B 1 68 ? -0.53371 -5.40495 -2.53039 1.000 26.98570 87 LYS B O 1
ATOM 1454 N N . LYS B 1 69 ? -0.77746 -7.60600 -2.95609 1.000 24.02415 88 LYS B N 1
ATOM 1455 C CA . LYS B 1 69 ? -0.63883 -7.95199 -1.54405 1.000 24.76384 88 LYS B CA 1
ATOM 1456 C C . LYS B 1 69 ? 0.74960 -7.62721 -1.02126 1.000 26.23203 88 LYS B C 1
ATOM 1457 O O . LYS B 1 69 ? 0.89744 -7.25920 0.15110 1.000 27.34624 88 LYS B O 1
ATOM 1463 N N . ARG B 1 70 ? 1.77676 -7.77472 -1.86144 1.000 22.46437 89 ARG B N 1
ATOM 1464 C CA . ARG B 1 70 ? 3.13235 -7.43946 -1.44097 1.000 24.46674 89 ARG B CA 1
ATOM 1465 C C . ARG B 1 70 ? 3.25811 -5.95421 -1.14200 1.000 24.44700 89 ARG B C 1
ATOM 1466 O O . ARG B 1 70 ? 3.87426 -5.56582 -0.14373 1.000 29.36879 89 ARG B O 1
ATOM 1474 N N . LEU B 1 71 ? 2.66081 -5.11213 -1.98657 1.000 27.46384 90 LEU B N 1
ATOM 1475 C CA . LEU B 1 71 ? 2.64933 -3.67640 -1.71300 1.000 26.25575 90 LEU B CA 1
ATOM 1476 C C . LEU B 1 71 ? 1.83720 -3.36032 -0.46267 1.000 26.89812 90 LEU B C 1
ATOM 1477 O O . LEU B 1 71 ? 2.26170 -2.55288 0.37409 1.000 32.91306 90 LEU B O 1
ATOM 1482 N N . GLU B 1 72 ? 0.67435 -3.99419 -0.31317 1.000 28.02106 91 GLU B N 1
ATOM 1483 C CA . GLU B 1 72 ? -0.19866 -3.73853 0.82545 1.000 28.41736 91 GLU B CA 1
ATOM 1484 C C . GLU B 1 72 ? 0.41311 -4.16178 2.15173 1.000 34.98209 91 GLU B C 1
ATOM 1485 O O . GLU B 1 72 ? -0.01200 -3.65936 3.19808 1.000 35.99359 91 GLU B O 1
ATOM 1491 N N . ASN B 1 73 ? 1.40510 -5.05519 2.13746 1.000 32.38795 92 ASN B N 1
ATOM 1492 C CA . ASN B 1 73 ? 2.05577 -5.51260 3.35901 1.000 32.42471 92 ASN B CA 1
ATOM 1493 C C . ASN B 1 73 ? 3.52772 -5.11749 3.40404 1.000 32.58630 92 ASN B C 1
ATOM 1494 O O . ASN B 1 73 ? 4.31979 -5.74572 4.11682 1.000 35.43085 92 ASN B O 1
ATOM 1499 N N . ASN B 1 74 ? 3.90552 -4.07659 2.65341 1.000 35.09058 93 ASN B N 1
ATOM 1500 C CA . ASN B 1 74 ? 5.24038 -3.47632 2.72759 1.000 35.88870 93 ASN B CA 1
ATOM 1501 C C . ASN B 1 74 ? 6.33581 -4.52465 2.54037 1.000 35.55124 93 ASN B C 1
ATOM 1502 O O . ASN B 1 74 ? 7.35881 -4.52506 3.22623 1.000 37.89093 93 ASN B O 1
ATOM 1507 N N . TYR B 1 75 ? 6.10382 -5.43827 1.59887 1.000 32.53189 94 TYR B N 1
ATOM 1508 C CA . TYR B 1 75 ? 7.05160 -6.50899 1.32650 1.000 31.84801 94 TYR B CA 1
ATOM 1509 C C . TYR B 1 75 ? 8.32783 -5.98082 0.68648 1.000 32.25004 94 TYR B C 1
ATOM 1510 O O . TYR B 1 75 ? 9.41049 -6.53984 0.90436 1.000 34.17901 94 TYR B O 1
ATOM 1519 N N . TYR B 1 76 ? 8.23153 -4.90203 -0.08420 1.000 31.25881 95 TYR B N 1
ATOM 1520 C CA . TYR B 1 76 ? 9.34749 -4.44784 -0.89714 1.000 32.28560 95 TYR B CA 1
ATOM 1521 C C . TYR B 1 76 ? 10.20237 -3.44328 -0.14547 1.000 34.10856 95 TYR B C 1
ATOM 1522 O O . TYR B 1 76 ? 9.69310 -2.62970 0.62986 1.000 36.36245 95 TYR B O 1
ATOM 1531 N N . TRP B 1 77 ? 11.50466 -3.48947 -0.40690 1.000 36.69213 96 TRP B N 1
ATOM 1532 C CA . TRP B 1 77 ? 12.39388 -2.43178 0.04581 1.000 41.87057 96 TRP B CA 1
ATOM 1533 C C . TRP B 1 77 ? 12.45824 -1.27184 -0.93761 1.000 40.86172 96 TRP B C 1
ATOM 1534 O O . TRP B 1 77 ? 12.74278 -0.13753 -0.53197 1.000 41.52743 96 TRP B O 1
ATOM 1545 N N . SER B 1 78 ? 12.19018 -1.52548 -2.21795 1.000 35.13547 97 SER B N 1
ATOM 1546 C CA . SER B 1 78 ? 12.28020 -0.49544 -3.24263 1.000 36.98844 97 SER B CA 1
ATOM 1547 C C . SER B 1 78 ? 11.29606 -0.80455 -4.36054 1.000 31.90693 97 SER B C 1
ATOM 1548 O O . SER B 1 78 ? 10.99241 -1.96788 -4.63194 1.000 34.21012 97 SER B O 1
ATOM 1551 N N . ALA B 1 79 ? 10.81081 0.25452 -5.01455 1.000 32.51802 98 ALA B N 1
ATOM 1552 C CA . ALA B 1 79 ? 9.92682 0.07372 -6.16162 1.000 30.75024 98 ALA B CA 1
ATOM 1553 C C . ALA B 1 79 ? 10.59778 -0.68782 -7.29241 1.000 31.76911 98 ALA B C 1
ATOM 1554 O O . ALA B 1 79 ? 9.89900 -1.28444 -8.12217 1.000 28.04932 98 ALA B O 1
ATOM 1556 N N . SER B 1 80 ? 11.93294 -0.68724 -7.34317 1.000 32.39110 99 SER B N 1
ATOM 1557 C CA . SER B 1 80 ? 12.63235 -1.46939 -8.35563 1.000 30.67347 99 SER B CA 1
ATOM 1558 C C . SER B 1 80 ? 12.29690 -2.95102 -8.23109 1.000 28.46773 99 SER B C 1
ATOM 1559 O O . SER B 1 80 ? 12.18641 -3.65752 -9.23822 1.000 29.27859 99 SER B O 1
ATOM 1562 N N . GLU B 1 81 ? 12.15618 -3.43985 -6.99836 1.000 31.70068 100 GLU B N 1
ATOM 1563 C CA . GLU B 1 81 ? 11.77200 -4.83021 -6.78931 1.000 29.31479 100 GLU B CA 1
ATOM 1564 C C . GLU B 1 81 ? 10.35469 -5.07271 -7.27133 1.000 28.78171 100 GLU B C 1
ATOM 1565 O O . GLU B 1 81 ? 10.04882 -6.13938 -7.82148 1.000 27.02150 100 GLU B O 1
ATOM 1571 N N . CYS B 1 82 ? 9.47121 -4.10000 -7.05447 1.000 25.15070 101 CYS B N 1
ATOM 1572 C CA . CYS B 1 82 ? 8.09567 -4.27096 -7.50024 1.000 24.93034 101 CYS B CA 1
ATOM 1573 C C . CYS B 1 82 ? 8.02451 -4.25785 -9.02508 1.000 24.97343 101 CYS B C 1
ATOM 1574 O O . CYS B 1 82 ? 7.33446 -5.08532 -9.63506 1.000 26.15757 101 CYS B O 1
ATOM 1577 N N . MET B 1 83 ? 8.77245 -3.35040 -9.66158 1.000 25.52459 102 MET B N 1
ATOM 1578 C CA . MET B 1 83 ? 8.86672 -3.34782 -11.11852 1.000 25.87006 102 MET B CA 1
ATOM 1579 C C . MET B 1 83 ? 9.41994 -4.66717 -11.64733 1.000 26.50277 102 MET B C 1
ATOM 1580 O O . MET B 1 83 ? 8.96749 -5.14878 -12.69169 1.000 25.20181 102 MET B O 1
ATOM 1585 N N . GLN B 1 84 ? 10.39284 -5.27059 -10.94885 1.000 26.21100 103 GLN B N 1
ATOM 1586 C CA . GLN B 1 84 ? 10.89039 -6.57666 -11.38145 1.000 28.53154 103 GLN B CA 1
ATOM 1587 C C . GLN B 1 84 ? 9.79040 -7.63156 -11.34592 1.000 25.35375 103 GLN B C 1
ATOM 1588 O O . GLN B 1 84 ? 9.69368 -8.46025 -12.25756 1.000 25.52092 103 GLN B O 1
ATOM 1594 N N . ASP B 1 85 ? 8.95559 -7.62402 -10.30200 1.000 24.06651 104 ASP B N 1
ATOM 1595 C CA . ASP B 1 85 ? 7.84704 -8.57834 -10.25656 1.000 25.22205 104 ASP B CA 1
ATOM 1596 C C . ASP B 1 85 ? 6.88422 -8.36516 -11.41844 1.000 22.81611 104 ASP B C 1
ATOM 1597 O O . ASP B 1 85 ? 6.41806 -9.33163 -12.02161 1.000 22.44374 104 ASP B O 1
ATOM 1602 N N . PHE B 1 86 ? 6.57540 -7.11083 -11.75946 1.000 24.19454 105 PHE B N 1
ATOM 1603 C CA . PHE B 1 86 ? 5.74319 -6.86759 -12.93452 1.000 21.38694 105 PHE B CA 1
ATOM 1604 C C . PHE B 1 86 ? 6.40526 -7.41608 -14.18743 1.000 25.15071 105 PHE B C 1
ATOM 1605 O O . PHE B 1 86 ? 5.74502 -8.01601 -15.04011 1.000 21.94777 105 PHE B O 1
ATOM 1613 N N . ASN B 1 87 ? 7.71391 -7.20596 -14.32547 1.000 24.51488 106 ASN B N 1
ATOM 1614 C CA . ASN B 1 87 ? 8.41099 -7.71522 -15.49921 1.000 23.82625 106 ASN B CA 1
ATOM 1615 C C . ASN B 1 87 ? 8.37320 -9.23654 -15.53981 1.000 22.59934 106 ASN B C 1
ATOM 1616 O O . ASN B 1 87 ? 8.23413 -9.83382 -16.61190 1.000 25.01813 106 ASN B O 1
ATOM 1621 N N . THR B 1 88 ? 8.49760 -9.87937 -14.38222 1.000 22.58117 107 THR B N 1
ATOM 1622 C CA . THR B 1 88 ? 8.38848 -11.33121 -14.34284 1.000 23.70975 107 THR B CA 1
ATOM 1623 C C . THR B 1 88 ? 6.99649 -11.77252 -14.77018 1.000 21.40653 107 THR B C 1
ATOM 1624 O O . THR B 1 88 ? 6.84531 -12.70100 -15.57340 1.000 21.57233 107 THR B O 1
ATOM 1628 N N . MET B 1 89 ? 5.96883 -11.08928 -14.27231 1.000 22.80338 108 MET B N 1
ATOM 1629 C CA . MET B 1 89 ? 4.60295 -11.42941 -14.66129 1.000 24.00982 108 MET B CA 1
ATOM 1630 C C . MET B 1 89 ? 4.41726 -11.34866 -16.17230 1.000 20.88397 108 MET B C 1
ATOM 1631 O O . MET B 1 89 ? 3.92152 -12.29019 -16.79910 1.000 20.59370 108 MET B O 1
ATOM 1636 N N . PHE B 1 90 ? 4.79479 -10.21633 -16.77284 1.000 20.99420 109 PHE B N 1
ATOM 1637 C CA . PHE B 1 90 ? 4.62864 -10.05218 -18.21370 1.000 20.55798 109 PHE B CA 1
ATOM 1638 C C . PHE B 1 90 ? 5.46946 -11.05895 -18.98518 1.000 21.64230 109 PHE B C 1
ATOM 1639 O O . PHE B 1 90 ? 4.96763 -11.72765 -19.89167 1.000 22.59070 109 PHE B O 1
ATOM 1647 N N . THR B 1 91 ? 6.76802 -11.17093 -18.65630 1.000 22.90957 110 THR B N 1
ATOM 1648 C CA A THR B 1 91 ? 7.63750 -12.04870 -19.43513 0.271 22.33788 110 THR B CA 1
ATOM 1649 C CA B THR B 1 91 ? 7.62620 -12.04746 -19.44801 0.729 22.26419 110 THR B CA 1
ATOM 1650 C C . THR B 1 91 ? 7.26105 -13.52042 -19.26584 1.000 21.48439 110 THR B C 1
ATOM 1651 O O . THR B 1 91 ? 7.38355 -14.29344 -20.21676 1.000 22.68578 110 THR B O 1
ATOM 1658 N N . ASN B 1 92 ? 6.78403 -13.93000 -18.07671 1.000 22.27695 111 ASN B N 1
ATOM 1659 C CA . ASN B 1 92 ? 6.31540 -15.31463 -17.93729 1.000 25.92913 111 ASN B CA 1
ATOM 1660 C C . ASN B 1 92 ? 5.23141 -15.59619 -18.96029 1.000 22.66682 111 ASN B C 1
ATOM 1661 O O . ASN B 1 92 ? 5.18943 -16.66819 -19.57266 1.000 23.52198 111 ASN B O 1
ATOM 1666 N N . CYS B 1 93 ? 4.34747 -14.62253 -19.16739 1.000 20.22715 112 CYS B N 1
ATOM 1667 C CA . CYS B 1 93 ? 3.28919 -14.77375 -20.15347 1.000 20.30317 112 CYS B CA 1
ATOM 1668 C C . CYS B 1 93 ? 3.86233 -14.81918 -21.56445 1.000 23.41470 112 CYS B C 1
ATOM 1669 O O . CYS B 1 93 ? 3.43481 -15.63695 -22.38848 1.000 23.83412 112 CYS B O 1
ATOM 1672 N N . TYR B 1 94 ? 4.83611 -13.94169 -21.85648 1.000 21.12944 113 TYR B N 1
ATOM 1673 C CA . TYR B 1 94 ? 5.48288 -13.91199 -23.17254 1.000 21.53102 113 TYR B CA 1
ATOM 1674 C C . TYR B 1 94 ? 6.18822 -15.22927 -23.51335 1.000 23.81786 113 TYR B C 1
ATOM 1675 O O . TYR B 1 94 ? 6.23512 -15.62720 -24.68416 1.000 27.04908 113 TYR B O 1
ATOM 1684 N N . ILE B 1 95 ? 6.77283 -15.88294 -22.51552 1.000 25.90135 114 ILE B N 1
ATOM 1685 C CA . ILE B 1 95 ? 7.54863 -17.10300 -22.73235 1.000 25.35749 114 ILE B CA 1
ATOM 1686 C C . ILE B 1 95 ? 6.65729 -18.30949 -22.87183 1.000 25.65531 114 ILE B C 1
ATOM 1687 O O . ILE B 1 95 ? 6.82959 -19.10970 -23.79579 1.000 28.38149 114 ILE B O 1
ATOM 1692 N N . TYR B 1 96 ? 5.71885 -18.47371 -21.94237 1.000 25.86533 115 TYR B N 1
ATOM 1693 C CA . TYR B 1 96 ? 4.93083 -19.70049 -21.92151 1.000 24.51903 115 TYR B CA 1
ATOM 1694 C C . TYR B 1 96 ? 4.02343 -19.78570 -23.13444 1.000 27.60137 115 TYR B C 1
ATOM 1695 O O . TYR B 1 96 ? 3.86940 -20.85348 -23.73697 1.000 28.16713 115 TYR B O 1
ATOM 1704 N N . ASN B 1 97 ? 3.41343 -18.67614 -23.50669 1.000 25.73420 116 ASN B N 1
ATOM 1705 C CA . ASN B 1 97 ? 2.42085 -18.69085 -24.55435 1.000 28.22234 116 ASN B CA 1
ATOM 1706 C C . ASN B 1 97 ? 3.08572 -18.51892 -25.91010 1.000 31.13591 116 ASN B C 1
ATOM 1707 O O . ASN B 1 97 ? 4.28338 -18.24885 -26.01664 1.000 27.33581 116 ASN B O 1
ATOM 1712 N N . LYS B 1 98 ? 2.32338 -18.72679 -26.92133 1.000 30.00213 117 LYS B N 1
ATOM 1713 C CA . LYS B 1 98 ? 2.88924 -18.64459 -28.25221 1.000 35.78287 117 LYS B CA 1
ATOM 1714 C C . LYS B 1 98 ? 2.89603 -17.20115 -28.74085 1.000 33.44075 117 LYS B C 1
ATOM 1715 O O . LYS B 1 98 ? 2.07013 -16.38323 -28.31081 1.000 34.94703 117 LYS B O 1
ATOM 1721 N N . PRO B 1 99 ? 3.82212 -16.86524 -29.64061 1.000 36.86514 118 PRO B N 1
ATOM 1722 C CA . PRO B 1 99 ? 4.03821 -15.44760 -29.96969 1.000 35.89005 118 PRO B CA 1
ATOM 1723 C C . PRO B 1 99 ? 2.80460 -14.71417 -30.47591 1.000 37.68163 118 PRO B C 1
ATOM 1724 O O . PRO B 1 99 ? 2.78359 -13.48250 -30.40166 1.000 35.65368 118 PRO B O 1
ATOM 1728 N N . THR B 1 100 ? 1.77926 -15.41612 -30.96520 1.000 40.83710 119 THR B N 1
ATOM 1729 C CA . THR B 1 100 ? 0.59378 -14.78908 -31.54511 1.000 41.70412 119 THR B CA 1
ATOM 1730 C C . THR B 1 100 ? -0.66112 -14.93549 -30.69253 1.000 40.06061 119 THR B C 1
ATOM 1731 O O . THR B 1 100 ? -1.72094 -14.45231 -31.09730 1.000 37.89578 119 THR B O 1
ATOM 1735 N N . ASP B 1 101 ? -0.58408 -15.60895 -29.54828 1.000 34.28830 120 ASP B N 1
ATOM 1736 C CA . ASP B 1 101 ? -1.76590 -15.82061 -28.72449 1.000 30.05377 120 ASP B CA 1
ATOM 1737 C C . ASP B 1 101 ? -2.36531 -14.50106 -28.25192 1.000 30.65217 120 ASP B C 1
ATOM 1738 O O . ASP B 1 101 ? -1.65807 -13.51246 -28.03251 1.000 32.49347 120 ASP B O 1
ATOM 1743 N N . ASP B 1 102 ? -3.69171 -14.50661 -28.07950 1.000 31.42795 121 ASP B N 1
ATOM 1744 C CA . ASP B 1 102 ? -4.39073 -13.32854 -27.57158 1.000 33.34312 121 ASP B CA 1
ATOM 1745 C C . ASP B 1 102 ? -3.82959 -12.88181 -26.22873 1.000 27.03284 121 ASP B C 1
ATOM 1746 O O . ASP B 1 102 ? -3.69014 -11.67780 -25.97287 1.000 27.42207 121 ASP B O 1
ATOM 1751 N N . ILE B 1 103 ? -3.54104 -13.83189 -25.33838 1.000 27.01573 122 ILE B N 1
ATOM 1752 C CA . ILE B 1 103 ? -3.08316 -13.43919 -24.00797 1.000 25.32975 122 ILE B CA 1
ATOM 1753 C C . ILE B 1 103 ? -1.75815 -12.68379 -24.07748 1.000 25.64182 122 ILE B C 1
ATOM 1754 O O . ILE B 1 103 ? -1.48438 -11.83127 -23.22459 1.000 21.97441 122 ILE B O 1
ATOM 1759 N N . VAL B 1 104 ? -0.91859 -12.97556 -25.07927 1.000 24.14927 123 VAL B N 1
ATOM 1760 C CA . VAL B 1 104 ? 0.31831 -12.21960 -25.26048 1.000 25.76997 123 VAL B CA 1
ATOM 1761 C C . VAL B 1 104 ? 0.01313 -10.78479 -25.68156 1.000 24.73822 123 VAL B C 1
ATOM 1762 O O . VAL B 1 104 ? 0.64708 -9.83398 -25.20208 1.000 24.14504 123 VAL B O 1
ATOM 1766 N N . LEU B 1 105 ? -0.94371 -10.60619 -26.59393 1.000 25.29349 124 LEU B N 1
ATOM 1767 C CA . LEU B 1 105 ? -1.32426 -9.24651 -26.98290 1.000 28.12611 124 LEU B CA 1
ATOM 1768 C C . LEU B 1 105 ? -1.93001 -8.48966 -25.80916 1.000 26.13687 124 LEU B C 1
ATOM 1769 O O . LEU B 1 105 ? -1.70458 -7.28094 -25.65434 1.000 28.91260 124 LEU B O 1
ATOM 1774 N N . MET B 1 106 ? -2.71776 -9.17746 -24.98154 1.000 24.18966 125 MET B N 1
ATOM 1775 C CA . MET B 1 106 ? -3.26687 -8.54763 -23.78175 1.000 23.01704 125 MET B CA 1
ATOM 1776 C C . MET B 1 106 ? -2.15380 -8.11469 -22.84631 1.000 23.78647 125 MET B C 1
ATOM 1777 O O . MET B 1 106 ? -2.14043 -6.98124 -22.35510 1.000 25.00598 125 MET B O 1
ATOM 1782 N N . ALA B 1 107 ? -1.20513 -9.01454 -22.59014 1.000 22.95917 126 ALA B N 1
ATOM 1783 C CA . ALA B 1 107 ? -0.06399 -8.68142 -21.75013 1.000 20.8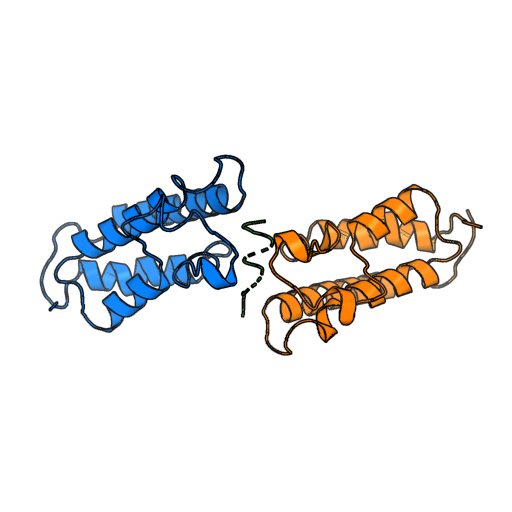3532 126 ALA B CA 1
ATOM 1784 C C . ALA B 1 107 ? 0.72140 -7.50869 -22.31783 1.000 23.64111 126 ALA B C 1
ATOM 1785 O O . ALA B 1 107 ? 1.14651 -6.62346 -21.56931 1.000 22.22703 126 ALA B O 1
ATOM 1787 N N . GLN B 1 108 ? 0.90085 -7.46855 -23.64376 1.000 21.88467 127 GLN B N 1
ATOM 1788 C CA . GLN B 1 108 ? 1.63913 -6.36450 -24.24565 1.000 25.60054 127 GLN B CA 1
ATOM 1789 C C . GLN B 1 108 ? 0.90648 -5.05046 -24.03563 1.000 23.49693 127 GLN B C 1
ATOM 1790 O O . GLN B 1 108 ? 1.53719 -4.02779 -23.75504 1.000 25.75192 127 GLN B O 1
ATOM 1796 N N . ALA B 1 109 ? -0.42666 -5.07261 -24.12423 1.000 24.62614 128 ALA B N 1
ATOM 1797 C CA . ALA B 1 109 ? -1.19382 -3.84758 -23.91645 1.000 21.43335 128 ALA B CA 1
ATOM 1798 C C . ALA B 1 109 ? -1.10007 -3.38751 -22.46943 1.000 22.70579 128 ALA B C 1
ATOM 1799 O O . ALA B 1 109 ? -1.00410 -2.18031 -22.19860 1.000 22.92203 128 ALA B O 1
ATOM 1801 N N . LEU B 1 110 ? -1.12111 -4.33071 -21.52095 1.000 19.80790 129 LEU B N 1
ATOM 1802 C CA . LEU B 1 110 ? -0.97391 -3.94950 -20.12088 1.000 20.13203 129 LEU B CA 1
ATOM 1803 C C . LEU B 1 110 ? 0.43194 -3.44443 -19.84384 1.000 21.24042 129 LEU B C 1
ATOM 1804 O O . LEU B 1 110 ? 0.61923 -2.51745 -19.04461 1.000 22.27019 129 LEU B O 1
ATOM 1809 N N . GLU B 1 111 ? 1.44155 -4.06910 -20.46222 1.000 20.03766 130 GLU B N 1
ATOM 1810 C CA . GLU B 1 111 ? 2.80633 -3.60942 -20.25336 1.000 20.34515 130 GLU B CA 1
ATOM 1811 C C . GLU B 1 111 ? 3.00352 -2.21401 -20.82851 1.000 20.68176 130 GLU B C 1
ATOM 1812 O O . GLU B 1 111 ? 3.74914 -1.41315 -20.25807 1.000 26.15612 130 GLU B O 1
ATOM 1818 N N . LYS B 1 112 ? 2.32994 -1.89579 -21.93510 1.000 22.77000 131 LYS B N 1
ATOM 1819 C CA . LYS B 1 112 ? 2.42739 -0.53646 -22.45755 1.000 25.57716 131 LYS B CA 1
ATOM 1820 C C . LYS B 1 112 ? 1.91426 0.47420 -21.43686 1.000 21.74960 131 LYS B C 1
ATOM 1821 O O . LYS B 1 112 ? 2.54466 1.51697 -21.21025 1.000 26.13812 131 LYS B O 1
ATOM 1827 N N . ILE B 1 113 ? 0.77803 0.18342 -20.80064 1.000 22.59634 132 ILE B N 1
ATOM 1828 C CA . ILE B 1 113 ? 0.25641 1.08041 -19.77052 1.000 25.45068 132 ILE B CA 1
ATOM 1829 C C . ILE B 1 113 ? 1.18790 1.10775 -18.56543 1.000 25.48250 132 ILE B C 1
ATOM 1830 O O . ILE B 1 113 ? 1.46653 2.17331 -17.99405 1.000 22.86381 132 ILE B O 1
ATOM 1835 N N . PHE B 1 114 ? 1.70389 -0.05990 -18.17467 1.000 24.79268 133 PHE B N 1
ATOM 1836 C CA . PHE B 1 114 ? 2.64613 -0.13197 -17.06731 1.000 20.50862 133 PHE B CA 1
ATOM 1837 C C . PHE B 1 114 ? 3.83452 0.79522 -17.30174 1.000 24.84099 133 PHE B C 1
ATOM 1838 O O . PHE B 1 114 ? 4.22747 1.55359 -16.40947 1.000 25.66668 133 PHE B O 1
ATOM 1846 N N . LEU B 1 115 ? 4.40118 0.76482 -18.51239 1.000 24.85728 134 LEU B N 1
ATOM 1847 C CA . LEU B 1 115 ? 5.56701 1.59676 -18.79414 1.000 25.56009 134 LEU B CA 1
ATOM 1848 C C . LEU B 1 115 ? 5.18810 3.07051 -18.84290 1.000 25.68454 134 LEU B C 1
ATOM 1849 O O . LEU B 1 115 ? 5.97650 3.92837 -18.43053 1.000 30.09435 134 LEU B O 1
ATOM 1854 N N . GLN B 1 116 ? 3.99538 3.37820 -19.35254 1.000 24.09876 135 GLN B N 1
ATOM 1855 C CA . GLN B 1 116 ? 3.51393 4.75688 -19.33406 1.000 25.91798 135 GLN B CA 1
ATOM 1856 C C . GLN B 1 116 ? 3.41420 5.28339 -17.90654 1.000 27.27697 135 GLN B C 1
ATOM 1857 O O . GLN B 1 116 ? 3.80130 6.42757 -17.62818 1.000 27.80322 135 GLN B O 1
ATOM 1863 N N . LYS B 1 117 ? 2.91745 4.45687 -16.97837 1.000 23.78331 136 LYS B N 1
ATOM 1864 C CA . LYS B 1 117 ? 2.80127 4.90249 -15.59217 1.000 25.02295 136 LYS B CA 1
ATOM 1865 C C . LYS B 1 117 ? 4.16520 5.01428 -14.93134 1.000 26.80897 136 LYS B C 1
ATOM 1866 O O . LYS B 1 117 ? 4.42453 5.96769 -14.18605 1.000 27.38131 136 LYS B O 1
ATOM 1872 N N . VAL B 1 118 ? 5.05200 4.05129 -15.18305 1.000 26.23028 137 VAL B N 1
ATOM 1873 C CA . VAL B 1 118 ? 6.38311 4.10769 -14.58596 1.000 25.03977 137 VAL B CA 1
ATOM 1874 C C . VAL B 1 118 ? 7.09766 5.38423 -15.00110 1.000 27.65669 137 VAL B C 1
ATOM 1875 O O . VAL B 1 118 ? 7.82463 5.98660 -14.20261 1.000 28.57158 137 VAL B O 1
ATOM 1879 N N . ALA B 1 119 ? 6.85938 5.84830 -16.22814 1.000 28.31317 138 ALA B N 1
ATOM 1880 C CA . ALA B 1 119 ? 7.50870 7.05657 -16.71941 1.000 27.21904 138 ALA B CA 1
ATOM 1881 C C . ALA B 1 119 ? 7.07315 8.30806 -15.96589 1.000 32.10364 138 ALA B C 1
ATOM 1882 O O . ALA B 1 119 ? 7.82126 9.29318 -15.95150 1.000 34.34935 138 ALA B O 1
ATOM 1884 N N . GLN B 1 120 ? 5.89300 8.30493 -15.34321 1.000 28.71230 139 GLN B N 1
ATOM 1885 C CA . GLN B 1 120 ? 5.44840 9.44354 -14.54440 1.000 27.20580 139 GLN B CA 1
ATOM 1886 C C . GLN B 1 120 ? 5.73698 9.26857 -13.05584 1.000 26.65145 139 GLN B C 1
ATOM 1887 O O . GLN B 1 120 ? 5.34802 10.12164 -12.25326 1.000 30.40807 139 GLN B O 1
ATOM 1893 N N . MET B 1 121 ? 6.40948 8.18700 -12.67100 1.000 29.07222 140 MET B N 1
ATOM 1894 C CA . MET B 1 121 ? 6.71644 7.94607 -11.27250 1.000 25.86817 140 MET B CA 1
ATOM 1895 C C . MET B 1 121 ? 7.75275 8.96135 -10.78712 1.000 34.43763 140 MET B C 1
ATOM 1896 O O . MET B 1 121 ? 8.59283 9.41504 -11.56429 1.000 32.58692 140 MET B O 1
ATOM 1901 N N . PRO B 1 122 ? 7.69199 9.36248 -9.51856 1.000 34.28142 141 PRO B N 1
ATOM 1902 C CA . PRO B 1 122 ? 8.76312 10.21420 -8.97552 1.000 34.12457 141 PRO B CA 1
ATOM 1903 C C . PRO B 1 122 ? 10.10622 9.52210 -9.14610 1.000 39.42642 141 PRO B C 1
ATOM 1904 O O . PRO B 1 122 ? 10.29720 8.38960 -8.70768 1.000 35.96319 141 PRO B O 1
ATOM 1908 N N . GLN B 1 123 ? 11.03943 10.20862 -9.81205 1.000 40.51968 142 GLN B N 1
ATOM 1909 C CA . GLN B 1 123 ? 12.28184 9.56840 -10.22507 1.000 41.46533 142 GLN B CA 1
ATOM 1910 C C . GLN B 1 123 ? 13.27551 9.39674 -9.08767 1.000 38.92992 142 GLN B C 1
ATOM 1911 O O . GLN B 1 123 ? 14.26993 8.68587 -9.26383 1.000 41.61377 142 GLN B O 1
ATOM 1917 N N . GLU B 1 124 ? 13.02613 10.00984 -7.93658 1.000 40.85799 143 GLU B N 1
ATOM 1918 C CA . GLU B 1 124 ? 13.86449 9.86673 -6.75492 1.000 41.78655 143 GLU B CA 1
ATOM 1919 C C . GLU B 1 124 ? 13.06824 9.14644 -5.67494 1.000 37.51693 143 GLU B C 1
ATOM 1920 O O . GLU B 1 124 ? 11.95105 9.55501 -5.34247 1.000 45.42638 143 GLU B O 1
ATOM 1926 N N . GLU B 1 125 ? 13.62157 8.05332 -5.15894 1.000 37.09769 144 GLU B N 1
ATOM 1927 C CA . GLU B 1 125 ? 12.92771 7.23551 -4.16962 1.000 40.83286 144 GLU B CA 1
ATOM 1928 C C . GLU B 1 125 ? 13.31027 7.68849 -2.76759 1.000 42.33922 144 GLU B C 1
ATOM 1929 O O . GLU B 1 125 ? 14.49366 7.68165 -2.41060 1.000 44.21343 144 GLU B O 1
ATOM 1935 N N . VAL B 1 126 ? 12.31341 8.06297 -1.96967 1.000 42.57472 145 VAL B N 1
ATOM 1936 C CA . VAL B 1 126 ? 12.54116 8.51156 -0.60147 1.000 47.93908 145 VAL B CA 1
ATOM 1937 C C . VAL B 1 126 ? 11.61207 7.74443 0.33301 1.000 44.15863 145 VAL B C 1
ATOM 1938 O O . VAL B 1 126 ? 10.42450 7.57103 0.03785 1.000 42.63713 145 VAL B O 1
ATOM 1942 N N . GLU B 1 127 ? 12.16238 7.26431 1.44519 1.000 44.07948 146 GLU B N 1
ATOM 1943 C CA . GLU B 1 127 ? 11.34958 6.64362 2.47890 1.000 45.80413 146 GLU B CA 1
ATOM 1944 C C . GLU B 1 127 ? 10.42255 7.68051 3.10459 1.000 46.07724 146 GLU B C 1
ATOM 1945 O O . GLU B 1 127 ? 10.75021 8.86637 3.19543 1.000 52.07516 146 GLU B O 1
ATOM 1951 N N . LEU B 1 128 ? 9.24866 7.23064 3.52675 1.000 46.70372 147 LEU B N 1
ATOM 1952 C CA . LEU B 1 128 ? 8.24119 8.14897 4.05225 1.000 50.59758 147 LEU B CA 1
ATOM 1953 C C . LEU B 1 128 ? 8.39617 8.36265 5.55520 1.000 54.52103 147 LEU B C 1
ATOM 1954 O O . LEU B 1 128 ? 9.02431 7.55810 6.24472 1.000 56.95468 147 LEU B O 1
ATOM 1960 N N A ARG C 2 5 ? -4.71721 -18.38845 -30.63652 0.475 41.88234 5 ARG C N 1
ATOM 1961 N N B ARG C 2 5 ? -14.56396 -16.16981 -10.81116 0.525 38.85165 5 ARG C N 1
ATOM 1962 C CA A ARG C 2 5 ? -5.49702 -17.20572 -30.29980 0.475 37.53660 5 ARG C CA 1
ATOM 1963 C CA B ARG C 2 5 ? -15.74905 -16.38548 -11.63636 0.525 32.59608 5 ARG C CA 1
ATOM 1964 C C A ARG C 2 5 ? -5.87943 -17.19140 -28.81887 0.475 34.24635 5 ARG C C 1
ATOM 1965 C C B ARG C 2 5 ? -15.37506 -16.51833 -13.10850 0.525 30.40072 5 ARG C C 1
ATOM 1966 O O A ARG C 2 5 ? -5.05919 -16.86246 -27.97070 0.475 30.38863 5 ARG C O 1
ATOM 1967 O O B ARG C 2 5 ? -16.24486 -16.58947 -13.97131 0.525 28.65977 5 ARG C O 1
ATOM 1982 N N A SER C 2 6 ? -7.12241 -17.57832 -28.51624 0.475 33.67603 6 SER C N 1
ATOM 1983 N N B SER C 2 6 ? -14.07233 -16.57393 -13.39156 0.525 27.81193 6 SER C N 1
ATOM 1984 C CA A SER C 2 6 ? -7.72228 -17.37016 -27.20272 0.475 27.52940 6 SER C CA 1
ATOM 1985 C CA B SER C 2 6 ? -13.56444 -16.44116 -14.75152 0.525 28.52326 6 SER C CA 1
ATOM 1986 C C A SER C 2 6 ? -7.74622 -18.62635 -26.33900 0.475 29.13628 6 SER C C 1
ATOM 1987 C C B SER C 2 6 ? -12.95699 -17.72647 -15.30577 0.525 26.64945 6 SER C C 1
ATOM 1988 O O A SER C 2 6 ? -8.51368 -18.68573 -25.37128 0.475 26.61627 6 SER C O 1
ATOM 1989 O O B SER C 2 6 ? -12.27861 -17.67960 -16.33615 0.525 24.33826 6 SER C O 1
ATOM 1994 N N A LEU C 2 7 ? -6.91848 -19.61737 -26.64728 0.475 27.62571 7 LEU C N 1
ATOM 1995 N N B LEU C 2 7 ? -13.19384 -18.87013 -14.66840 0.525 26.89236 7 LEU C N 1
ATOM 1996 C CA A LEU C 2 7 ? -7.03420 -20.92059 -26.00165 0.475 26.69651 7 LEU C CA 1
ATOM 1997 C CA B LEU C 2 7 ? -12.42899 -20.07685 -14.99359 0.525 26.40467 7 LEU C CA 1
ATOM 1998 C C A LEU C 2 7 ? -6.76797 -20.82113 -24.48975 0.475 27.92958 7 LEU C C 1
ATOM 1999 C C B LEU C 2 7 ? -12.60066 -20.54734 -16.44388 0.525 25.71993 7 LEU C C 1
ATOM 2000 O O A LEU C 2 7 ? -7.51575 -21.37297 -23.68628 0.475 27.08117 7 LEU C O 1
ATOM 2001 O O B LEU C 2 7 ? -11.61803 -20.79523 -17.14171 0.525 23.85987 7 LEU C O 1
ATOM 2034 N N A LEU C 2 9 ? -6.99162 -18.17193 -22.63535 0.499 24.81707 9 LEU C N 1
ATOM 2035 N N B LEU C 2 9 ? -13.46664 -18.91022 -18.90466 0.501 22.59219 9 LEU C N 1
ATOM 2036 C CA A LEU C 2 9 ? -8.01816 -17.31527 -22.04958 0.499 24.52130 9 LEU C CA 1
ATOM 2037 C CA B LEU C 2 9 ? -12.85589 -17.89719 -19.76227 0.501 21.47349 9 LEU C CA 1
ATOM 2038 C C A LEU C 2 9 ? -9.28043 -18.11342 -21.73887 0.499 23.41888 9 LEU C C 1
ATOM 2039 C C B LEU C 2 9 ? -11.34159 -18.08759 -19.86231 0.501 23.49597 9 LEU C C 1
ATOM 2040 O O A LEU C 2 9 ? -9.91735 -17.92100 -20.70452 0.499 22.33181 9 LEU C O 1
ATOM 2041 O O B LEU C 2 9 ? -10.75358 -17.92439 -20.93103 0.501 23.63797 9 LEU C O 1
ATOM 2050 N N A LEU C 2 10 ? -9.61545 -19.03729 -22.62739 0.499 22.72918 10 LEU C N 1
ATOM 2051 N N B LEU C 2 10 ? -10.71390 -18.43176 -18.74441 0.501 21.85293 10 LEU C N 1
ATOM 2052 C CA A LEU C 2 10 ? -10.80061 -19.86123 -22.44698 0.499 23.85259 10 LEU C CA 1
ATOM 2053 C CA B LEU C 2 10 ? -9.28096 -18.67863 -18.73708 0.501 24.57047 10 LEU C CA 1
ATOM 2054 C C A LEU C 2 10 ? -10.66744 -20.72297 -21.19253 0.499 22.89347 10 LEU C C 1
ATOM 2055 C C B LEU C 2 10 ? -8.96270 -19.85859 -19.64590 0.501 23.44084 10 LEU C C 1
ATOM 2056 O O A LEU C 2 10 ? -11.63777 -20.95955 -20.47851 0.499 22.60346 10 LEU C O 1
ATOM 2057 O O B LEU C 2 10 ? -7.96992 -19.85134 -20.36906 0.501 25.20674 10 LEU C O 1
ATOM 2090 N N A HIS C 2 12 ? -8.86877 -20.01682 -18.46901 0.472 23.82915 12 HIS C N 1
ATOM 2091 N N B HIS C 2 12 ? -10.75619 -20.95004 -22.27616 0.528 22.44671 12 HIS C N 1
ATOM 2092 C CA A HIS C 2 12 ? -9.06040 -19.10997 -17.34327 0.472 24.66222 12 HIS C CA 1
ATOM 2093 C CA B HIS C 2 12 ? -10.91905 -20.49621 -23.65877 0.528 24.11781 12 HIS C CA 1
ATOM 2094 C C A HIS C 2 12 ? -10.55835 -18.86924 -17.14003 0.472 24.50572 12 HIS C C 1
ATOM 2095 C C B HIS C 2 12 ? -9.72194 -19.65411 -24.10139 0.528 24.93391 12 HIS C C 1
ATOM 2096 O O A HIS C 2 12 ? -11.04457 -18.83037 -16.01111 0.472 24.00646 12 HIS C O 1
ATOM 2097 O O B HIS C 2 12 ? -9.22012 -19.80089 -25.21708 0.528 24.15961 12 HIS C O 1
ATOM 2110 N N A LEU C 2 13 ? -11.27885 -18.72522 -18.25510 0.472 22.19450 13 LEU C N 1
ATOM 2111 N N B LEU C 2 13 ? -9.27374 -18.76868 -23.20810 0.528 22.99607 13 LEU C N 1
ATOM 2112 C CA A LEU C 2 13 ? -12.71939 -18.48538 -18.19264 0.472 24.02700 13 LEU C CA 1
ATOM 2113 C CA B LEU C 2 13 ? -8.17374 -17.86607 -23.53232 0.528 25.67109 13 LEU C CA 1
ATOM 2114 C C A LEU C 2 13 ? -13.44978 -19.65597 -17.54416 0.472 25.62013 13 LEU C C 1
ATOM 2115 C C B LEU C 2 13 ? -6.89671 -18.63821 -23.83872 0.528 25.30117 13 LEU C C 1
ATOM 2116 O O A LEU C 2 13 ? -14.22865 -19.47423 -16.60091 0.472 24.99627 13 LEU C O 1
ATOM 2117 O O B LEU C 2 13 ? -6.23538 -18.39500 -24.85464 0.528 24.53449 13 LEU C O 1
ATOM 2126 N N A TYR C 2 14 ? -13.19386 -20.87310 -18.02840 0.472 24.69082 14 TYR C N 1
ATOM 2127 N N B TYR C 2 14 ? -6.54203 -19.58900 -22.97387 0.528 25.86914 14 TYR C N 1
ATOM 2128 C CA A TYR C 2 14 ? -13.90197 -22.05389 -17.54946 0.472 23.24387 14 TYR C CA 1
ATOM 2129 C CA B TYR C 2 14 ? -5.29449 -20.32343 -23.14764 0.528 26.19454 14 TYR C CA 1
ATOM 2130 C C A TYR C 2 14 ? -13.37193 -22.58856 -16.22541 0.472 28.62935 14 TYR C C 1
ATOM 2131 C C B TYR C 2 14 ? -5.36366 -21.34036 -24.27696 0.528 28.71721 14 TYR C C 1
ATOM 2132 O O A TYR C 2 14 ? -14.12041 -23.25687 -15.50365 0.472 28.35226 14 TYR C O 1
ATOM 2133 O O B TYR C 2 14 ? -4.31742 -21.80545 -24.73828 0.528 31.96968 14 TYR C O 1
ATOM 2150 N N A HIS C 2 15 ? -12.10449 -22.34567 -15.90383 0.472 27.45977 15 HIS C N 1
ATOM 2151 N N B HIS C 2 15 ? -6.55949 -21.70088 -24.72803 0.528 29.00973 15 HIS C N 1
ATOM 2152 C CA A HIS C 2 15 ? -11.52504 -22.84134 -14.65412 0.472 29.02166 15 HIS C CA 1
ATOM 2153 C CA B HIS C 2 15 ? -6.69472 -22.68618 -25.78967 0.528 30.39603 15 HIS C CA 1
ATOM 2154 C C A HIS C 2 15 ? -10.83668 -21.72131 -13.87664 0.472 30.29016 15 HIS C C 1
ATOM 2155 C C B HIS C 2 15 ? -7.50842 -22.11554 -26.94883 0.528 30.62126 15 HIS C C 1
ATOM 2156 O O A HIS C 2 15 ? -11.48228 -20.78107 -13.40978 0.472 31.76481 15 HIS C O 1
ATOM 2157 O O B HIS C 2 15 ? -7.18121 -21.05110 -27.48494 0.528 30.29923 15 HIS C O 1
#

Solvent-accessible surface area: 13455 Å² total

Organism: Homo sapiens (NCBI:txid9606)

B-factor: mean 29.25, std 7.91, range [16.54, 62.6]

Foldseek 3Di:
DAAAKQQLVLCQPPLLVVLVPDPLQVVQLDWDDCVVVVPVCLCVFQVDTAGSVVLNVCSVVRVHHDCVVSVVRLVSNLVSVVRRDDCPDVNNVSSVVSVVSNVVSVVVRDPDMDGD/DFFAKQQLVLCQPPLLVVLVPDPLQVVQLDWDDCVVVVNVCLCVQQVPTAGSVVLNVCSVVRVHRDVVVSVVRLVSNLVSQCPSDDVPDPNNVSSVVSVVVNVVSVVVGDPDIDTD/DPCVVCVVD

Radius of gyration: 22.73 Å; Cα contacts (8 Å, |Δi|>4): 354; chains: 3; bounding box: 56×46×58 Å

CATH classification: 1.20.920.10

InterPro domains:
  IPR001487 Bromodomain [PF00439] (46-127)
  IPR001487 Bromodomain [PF00439] (315-402)
  IPR001487 Bromodomain [PR00503] (54-67)
  IPR001487 Bromodomain [PR00503] (70-86)
  IPR001487 Bromodomain [PR00503] (86-104)
  IPR001487 Bromodomain [PR00503] (379-398)
  IPR001487 Bromodomain [PS50014] (51-123)
  IPR001487 Bromodomain [PS50014] (326-398)
  IPR001487 Bromodomain [SM00297] (32-142)
  IPR001487 Bromodomain [SM00297] (308-417)
  IPR018359 Bromodomain, conserved site [PS00633] (56-115)
  IPR018359 Bromodomain, conserved site [PS00633] (331-390)
  IPR027353 NET domain [PF17035] (571-635)
  IPR027353 NET domain [PS51525] (562-644)
  IPR036427 Bromodomain-like superfamily [G3DSA:1.20.920.10] (23-155)
  IPR036427 Bromodomain-like superfamily [G3DSA:1.20.920.10] (299-422)
  IPR036427 Bromodomain-like superfamily [SSF47370] (21-149)
  IPR036427 Bromodomain-like superfamily [SSF47370] (298-421)
  IPR038336 NET domain superfamily [G3DSA:1.20.1270.220] (564-644)
  IPR043508 Brdt, bromodomain, repeat I [cd05497] (34-140)

Secondary structure (DSSP, 8-state):
----BHHHHHIIIIIIHHHHHSTT-GGGSS---TTTTT-TTHHHH-SS---HHHHHHHHHTT--SSHHHHHHHHHHHHHHHHHHS-TTSHHHHHHHHHHHHHHHHHHTS-SS--B-/----BHHHHHIIIIIIHHHHHSTT-GGGSS---TTTTT-TTHHHH-SS---HHHHHHHHHTT--SSHHHHHHHHHHHHHHHHHHS-TT-HHHHHHHHHHHHHHHHHHTS-SS--B-/---------